Protein AF-0000000080014994 (afdb_homodimer)

pLDDT: mean 96.42, std 4.05, range [77.62, 98.88]

Radius of gyration: 17.42 Å; Cα contacts (8 Å, |Δi|>4): 531; chains: 2; bounding box: 41×46×38 Å

Organism: NCBI:txid2019572

Foldseek 3Di:
DKAKEFEWEDQDPVVVQVVVCVVQVHHFPDDDVQWTWHQHVVVGYIYIYGHDNPDPDTGPAMEIEDADPVVQVVVVVVCVVVVFDKAWDAQDADPRFGKTWIWTADPVGHIYIYMYGD/DKAKEFEWEDQDPVVVQVVVCVVQVHHFPDDDVQWTWHQHVVVGYIYIYGHDNPDPDTGPAMEIEDADPVVQVVVVVVCVVVVFDKAWDAQDADPRFGKTWIWTADPVGHIYIYMYGD

Nearest PDB structures (foldseek):
  5cb9-assembly1_A  TM=9.604E-01  e=4.491E-17  Thermomonospora curvata DSM 43183
  5v0f-assembly1_A  TM=9.665E-01  e=8.962E-17  Thermomonospora curvata DSM 43183
  6xck-assembly3_A  TM=9.616E-01  e=8.000E-14  Thermomonospora curvata DSM 43183
  5c68-assembly1_A  TM=9.566E-01  e=1.596E-13  Thermomonospora curvata DSM 43183
  6xa0-assembly1_B  TM=9.527E-01  e=2.680E-13  Thermomonospora curvata DSM 43183

Sequence (236 aa):
MPRLQLALNVSNIDAAVDFYSKLFGTEPAKRRPGYANFAIAEPPLKLVLFENPSATGKLNHLGIEVESSAQVAQASDRFQQANLTVRSENHTTCCYALQDKIWVTDPDGDEWEVYTVLMPRLQLALNVSNIDAAVDFYSKLFGTEPAKRRPGYANFAIAEPPLKLVLFENPSATGKLNHLGIEVESSAQVAQASDRFQQANLTVRSENHTTCCYALQDKIWVTDPDGDEWEVYTVL

InterPro domains:
  IPR004360 Glyoxalase/fosfomycin resistance/dioxygenase domain [PF00903] (5-114)
  IPR029068 Glyoxalase/Bleomycin resistance protein/Dihydroxybiphenyl dioxygenase [G3DSA:3.10.180.10] (1-118)
  IPR029068 Glyoxalase/Bleomycin resistance protein/Dihydroxybiphenyl dioxygenase [SSF54593] (6-117)
  IPR037523 Vicinal oxygen chelate (VOC), core domain [PS51819] (2-117)
  IPR049789 ArsI/CadI-like [NF041414] (3-118)
  IPR052393 Cadmium-induced response protein [PTHR41294] (1-117)

Structure (mmCIF, N/CA/C/O backbone):
data_AF-0000000080014994-model_v1
#
loop_
_entity.id
_entity.type
_entity.pdbx_description
1 polymer 'Glyoxalase/bleomycin resistance/extradiol dioxygenase family protein'
#
loop_
_atom_site.group_PDB
_atom_site.id
_atom_site.type_symbol
_atom_site.label_atom_id
_atom_site.label_alt_id
_atom_site.label_comp_id
_atom_site.label_asym_id
_atom_site.label_entity_id
_atom_site.label_seq_id
_atom_site.pdbx_PDB_ins_code
_atom_site.Cartn_x
_atom_site.Cartn_y
_atom_site.Cartn_z
_atom_site.occupancy
_atom_site.B_iso_or_equiv
_atom_site.auth_seq_id
_atom_site.auth_comp_id
_atom_site.auth_asym_id
_atom_site.auth_atom_id
_atom_site.pdbx_PDB_model_num
ATOM 1 N N . MET A 1 1 ? 1.667 1.034 17.297 1 90.12 1 MET A N 1
ATOM 2 C CA . MET A 1 1 ? 2.553 0.545 16.25 1 90.12 1 MET A CA 1
ATOM 3 C C . MET A 1 1 ? 2.238 1.221 14.922 1 90.12 1 MET A C 1
ATOM 5 O O . MET A 1 1 ? 1.097 1.613 14.672 1 90.12 1 MET A O 1
ATOM 9 N N . PRO A 1 2 ? 3.221 1.569 14.148 1 96.69 2 PRO A N 1
ATOM 10 C CA . PRO A 1 2 ? 2.957 2.26 12.883 1 96.69 2 PRO A CA 1
ATOM 11 C C . PRO A 1 2 ? 2.059 1.455 11.945 1 96.69 2 PRO A C 1
ATOM 13 O O . PRO A 1 2 ? 2.049 0.223 12 1 96.69 2 PRO A O 1
ATOM 16 N N . ARG A 1 3 ? 1.327 2.188 11.203 1 97.56 3 ARG A N 1
ATOM 17 C CA . ARG A 1 3 ? 0.404 1.588 10.25 1 97.56 3 ARG A CA 1
ATOM 18 C C . ARG A 1 3 ? 0.61 2.166 8.852 1 97.56 3 ARG A C 1
ATOM 20 O O . ARG A 1 3 ? 0.802 3.375 8.695 1 97.56 3 ARG A O 1
ATOM 27 N N . LEU A 1 4 ? 0.492 1.268 7.836 1 98.69 4 LEU A N 1
ATOM 28 C CA . LEU A 1 4 ? 0.584 1.737 6.457 1 98.69 4 LEU A CA 1
ATOM 29 C C . LEU A 1 4 ? -0.706 2.432 6.031 1 98.69 4 LEU A C 1
ATOM 31 O O . LEU A 1 4 ? -1.802 1.967 6.352 1 98.69 4 LEU A O 1
ATOM 35 N N . GLN A 1 5 ? -0.551 3.52 5.348 1 98.62 5 GLN A N 1
ATOM 36 C CA . GLN A 1 5 ? -1.652 4.152 4.629 1 98.62 5 GLN A CA 1
ATOM 37 C C . GLN A 1 5 ? -1.513 3.951 3.123 1 98.62 5 GLN A C 1
ATOM 39 O O . GLN A 1 5 ? -0.431 4.141 2.562 1 98.62 5 GLN A O 1
ATOM 44 N N . LEU A 1 6 ? -2.523 3.48 2.516 1 98.81 6 LEU A N 1
ATOM 45 C CA . LEU A 1 6 ? -2.66 3.363 1.067 1 98.81 6 LEU A CA 1
ATOM 46 C C . LEU A 1 6 ? -3.785 4.258 0.554 1 98.81 6 LEU A C 1
ATOM 48 O O . LEU A 1 6 ? -4.953 4.043 0.884 1 98.81 6 LEU A O 1
ATOM 52 N N . ALA A 1 7 ? -3.402 5.297 -0.183 1 98.56 7 ALA A N 1
ATOM 53 C CA . ALA A 1 7 ? -4.395 6.188 -0.781 1 98.56 7 ALA A CA 1
ATOM 54 C C . ALA A 1 7 ? -4.523 5.938 -2.281 1 98.56 7 ALA A C 1
ATOM 56 O O . ALA A 1 7 ? -3.533 5.984 -3.012 1 98.56 7 ALA A O 1
ATOM 57 N N . LEU A 1 8 ? -5.746 5.684 -2.729 1 98.62 8 LEU A N 1
ATOM 58 C CA . LEU A 1 8 ? -5.996 5.332 -4.125 1 98.62 8 LEU A CA 1
ATOM 59 C C . LEU A 1 8 ? -6.965 6.32 -4.766 1 98.62 8 LEU A C 1
ATOM 61 O O . LEU A 1 8 ? -7.93 6.75 -4.133 1 98.62 8 LEU A O 1
ATOM 65 N N . ASN A 1 9 ? -6.66 6.672 -6.004 1 98.25 9 ASN A N 1
ATOM 66 C CA . ASN A 1 9 ? -7.664 7.281 -6.867 1 98.25 9 ASN A CA 1
ATOM 67 C C . ASN A 1 9 ? -8.617 6.238 -7.445 1 98.25 9 ASN A C 1
ATOM 69 O O . ASN A 1 9 ? -8.172 5.211 -7.965 1 98.25 9 ASN A O 1
ATOM 73 N N . VAL A 1 10 ? -9.875 6.543 -7.367 1 98.56 10 VAL A N 1
ATOM 74 C CA . VAL A 1 10 ? -10.867 5.633 -7.941 1 98.56 10 VAL A CA 1
ATOM 75 C C . VAL A 1 10 ? -11.781 6.398 -8.891 1 98.56 10 VAL A C 1
ATOM 77 O O . VAL A 1 10 ? -11.977 7.609 -8.742 1 98.56 10 VAL A O 1
ATOM 80 N N . SER A 1 11 ? -12.336 5.719 -9.875 1 98.38 11 SER A N 1
ATOM 81 C CA . SER A 1 11 ? -13.195 6.367 -10.859 1 98.38 11 SER A CA 1
ATOM 82 C C . SER A 1 11 ? -14.609 6.551 -10.336 1 98.38 11 SER A C 1
ATOM 84 O O . SER A 1 11 ? -15.297 7.512 -10.688 1 98.38 11 SER A O 1
ATOM 86 N N . ASN A 1 12 ? -15.086 5.625 -9.531 1 98.62 12 ASN A N 1
ATOM 87 C CA . ASN A 1 12 ? -16.422 5.586 -8.938 1 98.62 12 ASN A CA 1
ATOM 88 C C . ASN A 1 12 ? -16.375 5.168 -7.473 1 98.62 12 ASN A C 1
ATOM 90 O O . ASN A 1 12 ? -16.141 3.994 -7.164 1 98.62 12 ASN A O 1
ATOM 94 N N . ILE A 1 13 ? -16.672 6.145 -6.594 1 98.69 13 ILE A N 1
ATOM 95 C CA . ILE A 1 13 ? -16.469 5.953 -5.164 1 98.69 13 ILE A CA 1
ATOM 96 C C . ILE A 1 13 ? -17.406 4.863 -4.648 1 98.69 13 ILE A C 1
ATOM 98 O O . ILE A 1 13 ? -17.016 4.051 -3.807 1 98.69 13 ILE A O 1
ATOM 102 N N . ASP A 1 14 ? -18.625 4.777 -5.156 1 98.81 14 ASP A N 1
ATOM 103 C CA . ASP A 1 14 ? -19.594 3.783 -4.684 1 98.81 14 ASP A CA 1
ATOM 104 C C . ASP A 1 14 ? -19.156 2.371 -5.062 1 98.81 14 ASP A C 1
ATOM 106 O O . ASP A 1 14 ? -19.219 1.451 -4.242 1 98.81 14 ASP A O 1
ATOM 110 N N . ALA A 1 15 ? -18.703 2.18 -6.309 1 98.69 15 ALA A N 1
ATOM 111 C CA . ALA A 1 15 ? -18.203 0.881 -6.754 1 98.69 15 ALA A CA 1
ATOM 112 C C . ALA A 1 15 ? -16.969 0.465 -5.957 1 98.69 15 ALA A C 1
ATOM 114 O O . ALA A 1 15 ? -16.828 -0.703 -5.586 1 98.69 15 ALA A O 1
ATOM 115 N N . ALA A 1 16 ? -16.109 1.415 -5.699 1 98.75 16 ALA A N 1
ATOM 116 C CA . ALA A 1 16 ? -14.898 1.137 -4.945 1 98.75 16 ALA A CA 1
ATOM 117 C C . ALA A 1 16 ? -15.219 0.735 -3.51 1 98.75 16 ALA A C 1
ATOM 119 O O . ALA A 1 16 ? -14.688 -0.251 -2.998 1 98.75 16 ALA A O 1
ATOM 120 N N . VAL A 1 17 ? -16.078 1.471 -2.891 1 98.81 17 VAL A N 1
ATOM 121 C CA . VAL A 1 17 ? -16.453 1.18 -1.511 1 98.81 17 VAL A CA 1
ATOM 122 C C . VAL A 1 17 ? -17.094 -0.208 -1.43 1 98.81 17 VAL A C 1
ATOM 124 O O . VAL A 1 17 ? -16.781 -0.982 -0.518 1 98.81 17 VAL A O 1
ATOM 127 N N . ASP A 1 18 ? -17.969 -0.519 -2.338 1 98.75 18 ASP A N 1
ATOM 128 C CA . ASP A 1 18 ? -18.594 -1.843 -2.369 1 98.75 18 ASP A CA 1
ATOM 129 C C . ASP A 1 18 ? -17.531 -2.938 -2.469 1 98.75 18 ASP A C 1
ATOM 131 O O . ASP A 1 18 ? -17.547 -3.896 -1.695 1 98.75 18 ASP A O 1
ATOM 135 N N . PHE A 1 19 ? -16.578 -2.791 -3.332 1 98.88 19 PHE A N 1
ATOM 136 C CA . PHE A 1 19 ? -15.531 -3.775 -3.547 1 98.88 19 PHE A CA 1
ATOM 137 C C . PHE A 1 19 ? -14.664 -3.924 -2.301 1 98.88 19 PHE A C 1
ATOM 139 O O . PHE A 1 19 ? -14.461 -5.035 -1.811 1 98.88 19 PHE A O 1
ATOM 146 N N . TYR A 1 20 ? -14.117 -2.846 -1.796 1 98.88 20 TYR A N 1
ATOM 147 C CA . TYR A 1 20 ? -13.133 -2.908 -0.719 1 98.88 20 TYR A CA 1
ATOM 148 C C . TYR A 1 20 ? -13.781 -3.342 0.589 1 98.88 20 TYR A C 1
ATOM 150 O O . TYR A 1 20 ? -13.133 -3.957 1.438 1 98.88 20 TYR A O 1
ATOM 158 N N . SER A 1 21 ? -15.109 -3.018 0.771 1 98.75 21 SER A N 1
ATOM 159 C CA . SER A 1 21 ? -15.836 -3.566 1.912 1 98.75 21 SER A CA 1
ATOM 160 C C . SER A 1 21 ? -15.875 -5.09 1.864 1 98.75 21 SER A C 1
ATOM 162 O O . SER A 1 21 ? -15.711 -5.754 2.891 1 98.75 21 SER A O 1
ATOM 164 N N . LYS A 1 22 ? -16.109 -5.605 0.678 1 98.38 22 LYS A N 1
ATOM 165 C CA . LYS A 1 22 ? -16.141 -7.051 0.492 1 98.38 22 LYS A CA 1
ATOM 166 C C . LYS A 1 22 ? -14.75 -7.656 0.636 1 98.38 22 LYS A C 1
ATOM 168 O O . LYS A 1 22 ? -14.578 -8.695 1.271 1 98.38 22 LYS A O 1
ATOM 173 N N . LEU A 1 23 ? -13.766 -7.02 0.071 1 98.5 23 LEU A N 1
ATOM 174 C CA . LEU A 1 23 ? -12.391 -7.516 0.115 1 98.5 23 LEU A CA 1
ATOM 175 C C . LEU A 1 23 ? -11.914 -7.668 1.555 1 98.5 23 LEU A C 1
ATOM 177 O O . LEU A 1 23 ? -11.359 -8.703 1.925 1 98.5 23 LEU A O 1
ATOM 181 N N . PHE A 1 24 ? -12.141 -6.652 2.371 1 98.38 24 PHE A N 1
ATOM 182 C CA . PHE A 1 24 ? -11.562 -6.629 3.707 1 98.38 24 PHE A CA 1
ATOM 183 C C . PHE A 1 24 ? -12.586 -7.051 4.754 1 98.38 24 PHE A C 1
ATOM 185 O O . PHE A 1 24 ? -12.25 -7.211 5.93 1 98.38 24 PHE A O 1
ATOM 192 N N . GLY A 1 25 ? -13.82 -7.27 4.34 1 97.12 25 GLY A N 1
ATOM 193 C CA . GLY A 1 25 ? -14.867 -7.707 5.25 1 97.12 25 GLY A CA 1
ATOM 194 C C . GLY A 1 25 ? -15.203 -6.676 6.312 1 97.12 25 GLY A C 1
ATOM 195 O O . GLY A 1 25 ? -15.43 -7.023 7.473 1 97.12 25 GLY A O 1
ATOM 196 N N . THR A 1 26 ? -15.133 -5.398 5.98 1 97.81 26 THR A N 1
ATOM 197 C CA . THR A 1 26 ? -15.438 -4.312 6.906 1 97.81 26 THR A CA 1
ATOM 198 C C . THR A 1 26 ? -16.016 -3.115 6.164 1 97.81 26 THR A C 1
ATOM 200 O O . THR A 1 26 ? -15.758 -2.926 4.977 1 97.81 26 THR A O 1
ATOM 203 N N . GLU A 1 27 ? -16.797 -2.33 6.848 1 98.12 27 GLU A N 1
ATOM 204 C CA . GLU A 1 27 ? -17.344 -1.102 6.281 1 98.12 27 GLU A CA 1
ATOM 205 C C . GLU A 1 27 ? -16.375 0.067 6.449 1 98.12 27 GLU A C 1
ATOM 207 O O . GLU A 1 27 ? -15.484 0.021 7.297 1 98.12 27 GLU A O 1
ATOM 212 N N . PRO A 1 28 ? -16.516 1.132 5.586 1 98.5 28 PRO A N 1
ATOM 213 C CA . PRO A 1 28 ? -15.648 2.303 5.766 1 98.5 28 PRO A CA 1
ATOM 214 C C . PRO A 1 28 ? -15.789 2.928 7.152 1 98.5 28 PRO A C 1
ATOM 216 O O . PRO A 1 28 ? -16.875 2.92 7.73 1 98.5 28 PRO A O 1
ATOM 219 N N . ALA A 1 29 ? -14.688 3.416 7.66 1 97.81 29 ALA A N 1
ATOM 220 C CA . ALA A 1 29 ? -14.68 4.168 8.914 1 97.81 29 ALA A CA 1
ATOM 221 C C . ALA A 1 29 ? -15.266 5.562 8.719 1 97.81 29 ALA A C 1
ATOM 223 O O . ALA A 1 29 ? -15.867 6.129 9.633 1 97.81 29 ALA A O 1
ATOM 224 N N . LYS A 1 30 ? -15.094 6.18 7.508 1 97.56 30 LYS A N 1
ATOM 225 C CA . LYS A 1 30 ? -15.609 7.492 7.125 1 97.56 30 LYS A CA 1
ATOM 226 C C . LYS A 1 30 ? -16.047 7.508 5.664 1 97.56 30 LYS A C 1
ATOM 228 O O . LYS A 1 30 ? -15.375 6.934 4.805 1 97.56 30 LYS A O 1
ATOM 233 N N . ARG A 1 31 ? -17.141 8.141 5.352 1 97.38 31 ARG A N 1
ATOM 234 C CA . ARG A 1 31 ? -17.641 8.328 3.998 1 97.38 31 ARG A CA 1
ATOM 235 C C . ARG A 1 31 ? -18.125 9.758 3.785 1 97.38 31 ARG A C 1
ATOM 237 O O . ARG A 1 31 ? -18.859 10.297 4.613 1 97.38 31 ARG A O 1
ATOM 244 N N . ARG A 1 32 ? -17.641 10.328 2.816 1 96.88 32 ARG A N 1
ATOM 245 C CA . ARG A 1 32 ? -18.031 11.641 2.328 1 96.88 32 ARG A CA 1
ATOM 246 C C . ARG A 1 32 ? -18.219 11.633 0.813 1 96.88 32 ARG A C 1
ATOM 248 O O . ARG A 1 32 ? -17.812 10.68 0.142 1 96.88 32 ARG A O 1
ATOM 255 N N . PRO A 1 33 ? -18.953 12.68 0.312 1 97.12 33 PRO A N 1
ATOM 256 C CA . PRO A 1 33 ? -19.016 12.719 -1.15 1 97.12 33 PRO A CA 1
ATOM 257 C C . PRO A 1 33 ? -17.641 12.609 -1.804 1 97.12 33 PRO A C 1
ATOM 259 O O . PRO A 1 33 ? -16.766 13.445 -1.56 1 97.12 33 PRO A O 1
ATOM 262 N N . GLY A 1 34 ? -17.438 11.586 -2.592 1 97.56 34 GLY A N 1
ATOM 263 C CA . GLY A 1 34 ? -16.219 11.398 -3.348 1 97.56 34 GLY A CA 1
ATOM 264 C C . GLY A 1 34 ? -15.055 10.922 -2.492 1 97.56 34 GLY A C 1
ATOM 265 O O . GLY A 1 34 ? -13.898 10.969 -2.922 1 97.56 34 GLY A O 1
ATOM 266 N N . TYR A 1 35 ? -15.359 10.516 -1.347 1 97.94 35 TYR A N 1
ATOM 267 C CA . TYR A 1 35 ? -14.297 10.172 -0.407 1 97.94 35 TYR A CA 1
ATOM 268 C C . TYR A 1 35 ? -14.75 9.055 0.537 1 97.94 35 TYR A C 1
ATOM 270 O O . TYR A 1 35 ? -15.891 9.047 0.993 1 97.94 35 TYR A O 1
ATOM 278 N N . ALA A 1 36 ? -13.836 8.117 0.901 1 98.62 36 ALA A N 1
ATOM 279 C CA . ALA A 1 36 ? -14.031 7.129 1.955 1 98.62 36 ALA A CA 1
ATOM 280 C C . ALA A 1 36 ? -12.695 6.652 2.52 1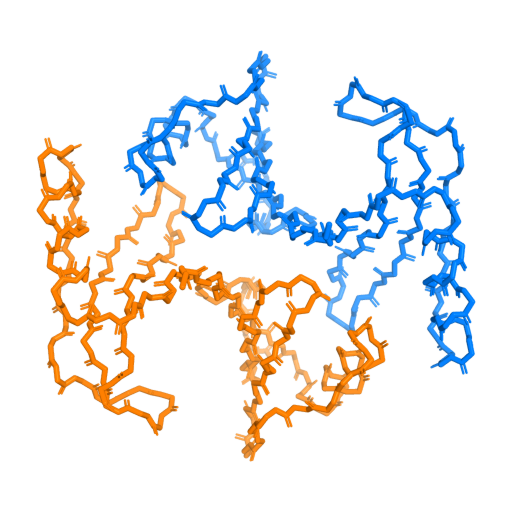 98.62 36 ALA A C 1
ATOM 282 O O . ALA A 1 36 ? -11.672 6.703 1.835 1 98.62 36 ALA A O 1
ATOM 283 N N . ASN A 1 37 ? -12.734 6.25 3.768 1 98.44 37 ASN A N 1
ATOM 284 C CA . ASN A 1 37 ? -11.539 5.578 4.285 1 98.44 37 ASN A CA 1
ATOM 285 C C . ASN A 1 37 ? -11.906 4.363 5.133 1 98.44 37 ASN A C 1
ATOM 287 O O . ASN A 1 37 ? -13.062 4.219 5.547 1 98.44 37 ASN A O 1
ATOM 291 N N . PHE A 1 38 ? -11.055 3.424 5.16 1 98.62 38 PHE A N 1
ATOM 292 C CA . PHE A 1 38 ? -11.172 2.186 5.922 1 98.62 38 PHE A CA 1
ATOM 293 C C . PHE A 1 38 ? -10.062 2.082 6.965 1 98.62 38 PHE A C 1
ATOM 295 O O . PHE A 1 38 ? -8.906 2.408 6.684 1 98.62 38 PHE A O 1
ATOM 302 N N . ALA A 1 39 ? -10.445 1.743 8.164 1 97.81 39 ALA A N 1
ATOM 303 C CA . ALA A 1 39 ? -9.492 1.314 9.188 1 97.81 39 ALA A CA 1
ATOM 304 C C . ALA A 1 39 ? -9.469 -0.206 9.312 1 97.81 39 ALA A C 1
ATOM 306 O O . ALA A 1 39 ? -10.297 -0.788 10.023 1 97.81 39 ALA A O 1
ATOM 307 N N . ILE A 1 40 ? -8.5 -0.815 8.648 1 98.12 40 ILE A N 1
ATOM 308 C CA . ILE A 1 40 ? -8.414 -2.271 8.586 1 98.12 40 ILE A CA 1
ATOM 309 C C . ILE A 1 40 ? -7.484 -2.783 9.68 1 98.12 40 ILE A C 1
ATOM 311 O O . ILE A 1 40 ? -6.348 -2.318 9.805 1 98.12 40 ILE A O 1
ATOM 315 N N . ALA A 1 41 ? -7.914 -3.752 10.445 1 96.69 41 ALA A N 1
ATOM 316 C CA . ALA A 1 41 ? -7.145 -4.266 11.578 1 96.69 41 ALA A CA 1
ATOM 317 C C . ALA A 1 41 ? -6.18 -5.363 11.125 1 96.69 41 ALA A C 1
ATOM 319 O O . ALA A 1 41 ? -5.047 -5.438 11.602 1 96.69 41 ALA A O 1
ATOM 320 N N . GLU A 1 42 ? -6.719 -6.211 10.172 1 95.06 42 GLU A N 1
ATOM 321 C CA . GLU A 1 42 ? -5.918 -7.34 9.711 1 95.06 42 GLU A CA 1
ATOM 322 C C . GLU A 1 42 ? -6.004 -7.496 8.195 1 95.06 42 GLU A C 1
ATOM 324 O O . GLU A 1 42 ? -7.023 -7.953 7.672 1 95.06 42 GLU A O 1
ATOM 329 N N . PRO A 1 43 ? -4.883 -7.215 7.523 1 97.12 43 PRO A N 1
ATOM 330 C CA . PRO A 1 43 ? -3.646 -6.574 7.969 1 97.12 43 PRO A CA 1
ATOM 331 C C . PRO A 1 43 ? -3.846 -5.113 8.359 1 97.12 43 PRO A C 1
ATOM 333 O O . PRO A 1 43 ? -4.758 -4.453 7.859 1 97.12 43 PRO A O 1
ATOM 336 N N . PRO A 1 44 ? -3.01 -4.625 9.297 1 97.56 44 PRO A N 1
ATOM 337 C CA . PRO A 1 44 ? -3.166 -3.207 9.641 1 97.56 44 PRO A CA 1
ATOM 338 C C . PRO A 1 44 ? -2.975 -2.283 8.445 1 97.56 44 PRO A C 1
ATOM 340 O O . PRO A 1 44 ? -1.94 -2.344 7.773 1 97.56 44 PRO A O 1
ATOM 343 N N . LEU A 1 45 ? -3.988 -1.496 8.102 1 98.62 45 LEU A N 1
ATOM 344 C CA . LEU A 1 45 ? -3.982 -0.65 6.914 1 98.62 45 LEU A CA 1
ATOM 345 C C . LEU A 1 45 ? -5.016 0.465 7.035 1 98.62 45 LEU A C 1
ATOM 347 O O . LEU A 1 45 ? -6.16 0.217 7.418 1 98.62 45 LEU A O 1
ATOM 351 N N . LYS A 1 46 ? -4.527 1.665 6.867 1 98.44 46 LYS A N 1
ATOM 352 C CA . LYS A 1 46 ? -5.441 2.76 6.555 1 98.44 46 LYS A CA 1
ATOM 353 C C . LYS A 1 46 ? -5.617 2.912 5.047 1 98.44 46 LYS A C 1
ATOM 355 O O . LYS A 1 46 ? -4.715 3.387 4.355 1 98.44 46 LYS A O 1
ATOM 360 N N . LEU A 1 47 ? -6.734 2.471 4.535 1 98.81 47 LEU A N 1
ATOM 361 C CA . LEU A 1 47 ? -7.059 2.609 3.117 1 98.81 47 LEU A CA 1
ATOM 362 C C . LEU A 1 47 ? -7.895 3.861 2.871 1 98.81 47 LEU A C 1
ATOM 364 O O . LEU A 1 47 ? -8.938 4.047 3.496 1 98.81 47 LEU A O 1
ATOM 368 N N . VAL A 1 48 ? -7.402 4.746 2.055 1 98.69 48 VAL A N 1
ATOM 369 C CA . VAL A 1 48 ? -8.102 5.984 1.737 1 98.69 48 VAL A CA 1
ATOM 370 C C . VAL A 1 48 ? -8.445 6.02 0.25 1 98.69 48 VAL A C 1
ATOM 372 O O . VAL A 1 48 ? -7.594 5.742 -0.597 1 98.69 48 VAL A O 1
ATOM 375 N N . LEU A 1 49 ? -9.68 6.266 -0.066 1 98.69 49 LEU A N 1
ATOM 376 C CA . LEU A 1 49 ? -10.18 6.301 -1.438 1 98.69 49 LEU A CA 1
ATOM 377 C C . LEU A 1 49 ? -10.609 7.715 -1.823 1 98.69 49 LEU A C 1
ATOM 379 O O . LEU A 1 49 ? -11.398 8.344 -1.112 1 98.69 49 LEU A O 1
ATOM 383 N N . PHE A 1 50 ? -10.094 8.211 -2.939 1 98.31 50 PHE A N 1
ATOM 384 C CA . PHE A 1 50 ? -10.477 9.5 -3.516 1 98.31 50 PHE A CA 1
ATOM 385 C C . PHE A 1 50 ? -11.141 9.305 -4.875 1 98.31 50 PHE A C 1
ATOM 387 O O . PHE A 1 50 ? -10.523 8.766 -5.797 1 98.31 50 PHE A O 1
ATOM 394 N N . GLU A 1 51 ? -12.336 9.781 -5.012 1 98.62 51 GLU A N 1
ATOM 395 C CA . GLU A 1 51 ? -12.953 9.75 -6.332 1 98.62 51 GLU A CA 1
ATOM 396 C C . GLU A 1 51 ? -12.32 10.781 -7.266 1 98.62 51 GLU A C 1
ATOM 398 O O . GLU A 1 51 ? -12.43 11.984 -7.031 1 98.62 51 GLU A O 1
ATOM 403 N N . ASN A 1 52 ? -11.688 10.258 -8.219 1 98.06 52 ASN A N 1
ATOM 404 C CA . ASN A 1 52 ? -11.016 11.086 -9.219 1 98.06 52 ASN A CA 1
ATOM 405 C C . ASN A 1 52 ? -10.977 10.391 -10.578 1 98.06 52 ASN A C 1
ATOM 407 O O . ASN A 1 52 ? -9.938 9.867 -10.984 1 98.06 52 ASN A O 1
ATOM 411 N N . PRO A 1 53 ? -12.062 10.484 -11.32 1 95 53 PRO A N 1
ATOM 412 C CA . PRO A 1 53 ? -12.156 9.758 -12.586 1 95 53 PRO A CA 1
ATOM 413 C C . PRO A 1 53 ? -11.133 10.242 -13.617 1 95 53 PRO A C 1
ATOM 415 O O . PRO A 1 53 ? -10.836 9.523 -14.578 1 95 53 PRO A O 1
ATOM 418 N N . SER A 1 54 ? -10.57 11.398 -13.445 1 94.75 54 SER A N 1
ATOM 419 C CA . SER A 1 54 ? -9.641 11.969 -14.422 1 94.75 54 SER A CA 1
ATOM 420 C C . SER A 1 54 ? -8.195 11.719 -14.023 1 94.75 54 SER A C 1
ATOM 422 O O . SER A 1 54 ? -7.27 12.133 -14.727 1 94.75 54 SER A O 1
ATOM 424 N N . ALA A 1 55 ? -7.977 10.984 -12.992 1 92.94 55 ALA A N 1
ATOM 425 C CA . ALA A 1 55 ? -6.617 10.734 -12.516 1 92.94 55 ALA A CA 1
ATOM 426 C C . ALA A 1 55 ? -5.832 9.891 -13.516 1 92.94 55 ALA A C 1
ATOM 428 O O . ALA A 1 55 ? -6.375 8.953 -14.102 1 92.94 55 ALA A O 1
ATOM 429 N N . THR A 1 56 ? -4.609 10.195 -13.648 1 86 56 THR A N 1
ATOM 430 C CA . THR A 1 56 ? -3.758 9.445 -14.562 1 86 56 THR A CA 1
ATOM 431 C C . THR A 1 56 ? -3.148 8.227 -13.867 1 86 56 THR A C 1
ATOM 433 O O . THR A 1 56 ? -2.746 7.266 -14.523 1 86 56 THR A O 1
ATOM 436 N N . GLY A 1 57 ? -3.084 8.234 -12.594 1 89.62 57 GLY A N 1
ATOM 437 C CA . GLY A 1 57 ? -2.537 7.129 -11.828 1 89.62 57 GLY A CA 1
ATOM 438 C C . GLY A 1 57 ? -3.461 6.664 -10.719 1 89.62 57 GLY A C 1
ATOM 439 O O . GLY A 1 57 ? -4.227 7.457 -10.164 1 89.62 57 GLY A O 1
ATOM 440 N N . LYS A 1 58 ? -3.295 5.406 -10.406 1 93.94 58 LYS A N 1
ATOM 441 C CA . LYS A 1 58 ? -4.141 4.797 -9.383 1 93.94 58 LYS A CA 1
ATOM 442 C C . LYS A 1 58 ? -3.646 5.145 -7.984 1 93.94 58 LYS A C 1
ATOM 444 O O . LYS A 1 58 ? -4.445 5.289 -7.059 1 93.94 58 LYS A O 1
ATOM 449 N N . LEU A 1 59 ? -2.344 5.203 -7.855 1 97.06 59 LEU A N 1
ATOM 450 C CA . LEU A 1 59 ? -1.733 5.508 -6.566 1 97.06 59 LEU A CA 1
ATOM 451 C C . LEU A 1 59 ? -1.747 7.012 -6.301 1 97.06 59 LEU A C 1
ATOM 453 O O . LEU A 1 59 ? -1.114 7.781 -7.031 1 97.06 59 LEU A O 1
ATOM 457 N N . ASN A 1 60 ? -2.582 7.438 -5.344 1 97.19 60 ASN A N 1
ATOM 458 C CA . ASN A 1 60 ? -2.598 8.844 -4.953 1 97.19 60 ASN A CA 1
ATOM 459 C C . ASN A 1 60 ? -1.385 9.203 -4.102 1 97.19 60 ASN A C 1
ATOM 461 O O . ASN A 1 60 ? -0.633 10.117 -4.438 1 97.19 60 ASN A O 1
ATOM 465 N N . HIS A 1 61 ? -1.209 8.578 -3.002 1 97.88 61 HIS A N 1
ATOM 466 C CA . HIS A 1 61 ? -0.012 8.672 -2.174 1 97.88 61 HIS A CA 1
ATOM 467 C C . HIS A 1 61 ? 0.053 7.531 -1.166 1 97.88 61 HIS A C 1
ATOM 469 O O . HIS A 1 61 ? -0.881 6.734 -1.064 1 97.88 61 HIS A O 1
ATOM 475 N N . LEU A 1 62 ? 1.221 7.395 -0.568 1 98.62 62 LEU A N 1
ATOM 476 C CA . LEU A 1 62 ? 1.467 6.395 0.465 1 98.62 62 LEU A CA 1
ATOM 477 C C . LEU A 1 62 ? 1.815 7.062 1.793 1 98.62 62 LEU A C 1
ATOM 479 O O . LEU A 1 62 ? 2.215 8.227 1.821 1 98.62 62 LEU A O 1
ATOM 483 N N . GLY A 1 63 ? 1.586 6.289 2.883 1 98.5 63 GLY A N 1
ATOM 484 C CA . GLY A 1 63 ? 1.921 6.902 4.156 1 98.5 63 GLY A CA 1
ATOM 485 C C . GLY A 1 63 ? 2.248 5.891 5.238 1 98.5 63 GLY A C 1
ATOM 486 O O . GLY A 1 63 ? 1.969 4.699 5.086 1 98.5 63 GLY A O 1
ATOM 487 N N . ILE A 1 64 ? 2.908 6.367 6.211 1 98.75 64 ILE A N 1
ATOM 488 C CA . ILE A 1 64 ? 3.156 5.668 7.469 1 98.75 64 ILE A CA 1
ATOM 489 C C . ILE A 1 64 ? 2.568 6.469 8.625 1 98.75 64 ILE A C 1
ATOM 491 O O . ILE A 1 64 ? 3.045 7.562 8.938 1 98.75 64 ILE A O 1
ATOM 495 N N . GLU A 1 65 ? 1.503 5.926 9.18 1 98.38 65 GLU A N 1
ATOM 496 C CA . GLU A 1 65 ? 0.897 6.551 10.352 1 98.38 65 GLU A CA 1
ATOM 497 C C . GLU A 1 65 ? 1.603 6.121 11.633 1 98.38 65 GLU A C 1
ATOM 499 O O . GLU A 1 65 ? 1.688 4.926 11.93 1 98.38 65 GLU A O 1
ATOM 504 N N . VAL A 1 66 ? 2.125 7.109 12.344 1 98.25 66 VAL A N 1
ATOM 505 C CA . VAL A 1 66 ? 2.816 6.82 13.594 1 98.25 66 VAL A CA 1
ATOM 506 C C . VAL A 1 66 ? 1.995 7.344 14.766 1 98.25 66 VAL A C 1
ATOM 508 O O . VAL A 1 66 ? 0.901 7.883 14.578 1 98.25 66 VAL A O 1
ATOM 511 N N . GLU A 1 67 ? 2.465 7.184 15.992 1 97.5 67 GLU A N 1
ATOM 512 C CA . GLU A 1 67 ? 1.606 7.324 17.156 1 97.5 67 GLU A CA 1
ATOM 513 C C . GLU A 1 67 ? 1.717 8.719 17.766 1 97.5 67 GLU A C 1
ATOM 515 O O . GLU A 1 67 ? 0.887 9.117 18.578 1 97.5 67 GLU A O 1
ATOM 520 N N . SER A 1 68 ? 2.805 9.469 17.344 1 97.38 68 SER A N 1
ATOM 521 C CA . SER A 1 68 ? 3.008 10.758 17.984 1 97.38 68 SER A CA 1
ATOM 522 C C . SER A 1 68 ? 3.795 11.711 17.094 1 97.38 68 SER A C 1
ATOM 524 O O . SER A 1 68 ? 4.492 11.273 16.172 1 97.38 68 SER A O 1
ATOM 526 N N . SER A 1 69 ? 3.682 13.008 17.453 1 97.12 69 SER A N 1
ATOM 527 C CA . SER A 1 69 ? 4.473 14.023 16.766 1 97.12 69 SER A CA 1
ATOM 528 C C . SER A 1 69 ? 5.965 13.789 16.969 1 97.12 69 SER A C 1
ATOM 530 O O . SER A 1 69 ? 6.773 14.086 16.078 1 97.12 69 SER A O 1
ATOM 532 N N . ALA A 1 70 ? 6.316 13.273 18.125 1 98 70 ALA A N 1
ATOM 533 C CA . ALA A 1 70 ? 7.719 12.953 18.391 1 98 70 ALA A CA 1
ATOM 534 C C . ALA A 1 70 ? 8.242 11.922 17.391 1 98 70 ALA A C 1
ATOM 536 O O . ALA A 1 70 ? 9.375 12.031 16.922 1 98 70 ALA A O 1
ATOM 537 N N . GLN A 1 71 ? 7.461 10.977 17.016 1 98.06 71 GLN A N 1
ATOM 538 C CA . GLN A 1 71 ? 7.859 9.945 16.062 1 98.06 71 GLN A CA 1
ATOM 539 C C . GLN A 1 71 ? 7.949 10.516 14.656 1 98.06 71 GLN A C 1
ATOM 541 O O . GLN A 1 71 ? 8.789 10.086 13.859 1 98.06 71 GLN A O 1
ATOM 546 N N . VAL A 1 72 ? 7.074 11.469 14.344 1 98.19 72 VAL A N 1
ATOM 547 C CA . VAL A 1 72 ? 7.184 12.172 13.07 1 98.19 72 VAL A CA 1
ATOM 548 C C . VAL A 1 72 ? 8.523 12.898 13 1 98.19 72 VAL A C 1
ATOM 550 O O . VAL A 1 72 ? 9.234 12.805 11.992 1 98.19 72 VAL A O 1
ATOM 553 N N . ALA A 1 73 ? 8.859 13.586 14.109 1 97.88 73 ALA A N 1
ATOM 554 C CA . ALA A 1 73 ? 10.117 14.32 14.18 1 97.88 73 ALA A CA 1
ATOM 555 C C . ALA A 1 73 ? 11.312 13.383 14.062 1 97.88 73 ALA A C 1
ATOM 557 O O . ALA A 1 73 ? 12.305 13.711 13.398 1 97.88 73 ALA A O 1
ATOM 558 N N . GLN A 1 74 ? 11.227 12.273 14.672 1 97.94 74 GLN A N 1
ATOM 559 C CA . GLN A 1 74 ? 12.289 11.281 14.594 1 97.94 74 GLN A CA 1
ATOM 560 C C . GLN A 1 74 ? 12.492 10.797 13.156 1 97.94 74 GLN A C 1
ATOM 562 O O . GLN A 1 74 ? 13.633 10.633 12.711 1 97.94 74 GLN A O 1
ATOM 567 N N . ALA A 1 75 ? 11.422 10.555 12.477 1 98 75 ALA A N 1
ATOM 568 C CA . ALA A 1 75 ? 11.508 10.148 11.078 1 98 75 ALA A CA 1
ATOM 569 C C . ALA A 1 75 ? 12.164 11.242 10.234 1 98 75 ALA A C 1
ATOM 571 O O . ALA A 1 75 ? 13.023 10.953 9.398 1 98 75 ALA A O 1
ATOM 572 N N . SER A 1 76 ? 11.734 12.445 10.5 1 97.88 76 SER A N 1
ATOM 573 C CA . SER A 1 76 ? 12.32 13.578 9.789 1 97.88 76 SER A CA 1
ATOM 574 C C . SER A 1 76 ? 13.828 13.617 9.953 1 97.88 76 SER A C 1
ATOM 576 O O . SER A 1 76 ? 14.562 13.766 8.977 1 97.88 76 SER A O 1
ATOM 578 N N . ASP A 1 77 ? 14.273 13.5 11.172 1 98.12 77 ASP A N 1
ATOM 579 C CA . ASP A 1 77 ? 15.703 13.523 11.469 1 98.12 77 ASP A CA 1
ATOM 580 C C . ASP A 1 77 ? 16.438 12.398 10.742 1 98.12 77 ASP A C 1
ATOM 582 O O . ASP A 1 77 ? 17.484 12.617 10.148 1 98.12 77 ASP A O 1
ATOM 586 N N . ARG A 1 78 ? 15.867 11.219 10.789 1 98 78 ARG A N 1
ATOM 587 C CA . ARG A 1 78 ? 16.484 10.062 10.133 1 98 78 ARG A CA 1
ATOM 588 C C . ARG A 1 78 ? 16.578 10.281 8.633 1 98 78 ARG A C 1
ATOM 590 O O . ARG A 1 78 ? 17.609 9.969 8.023 1 98 78 ARG A O 1
ATOM 597 N N . PHE A 1 79 ? 15.484 10.82 8.023 1 98.25 79 PHE A N 1
ATOM 598 C CA . PHE A 1 79 ? 15.453 11.047 6.582 1 98.25 79 PHE A CA 1
ATOM 599 C C . PHE A 1 79 ? 16.5 12.078 6.172 1 98.25 79 PHE A C 1
ATOM 601 O O . PHE A 1 79 ? 17.203 11.891 5.184 1 98.25 79 PHE A O 1
ATOM 608 N N . GLN A 1 80 ? 16.625 13.125 6.922 1 97.44 80 GLN A N 1
ATOM 609 C CA . GLN A 1 80 ? 17.609 14.164 6.625 1 97.44 80 GLN A CA 1
ATOM 610 C C . GLN A 1 80 ? 19.031 13.625 6.742 1 97.44 80 GLN A C 1
ATOM 612 O O . GLN A 1 80 ? 19.891 13.922 5.898 1 97.44 80 GLN A O 1
ATOM 617 N N . GLN A 1 81 ? 19.25 12.867 7.738 1 97.81 81 GLN A N 1
ATOM 618 C CA . GLN A 1 81 ? 20.562 12.266 7.93 1 97.81 81 GLN A CA 1
ATOM 619 C C . GLN A 1 81 ? 20.906 11.328 6.773 1 97.81 81 GLN A C 1
ATOM 621 O O . GLN A 1 81 ? 22.078 11.172 6.434 1 97.81 81 GLN A O 1
ATOM 626 N N . ALA A 1 82 ? 19.891 10.766 6.25 1 97.38 82 ALA A N 1
ATOM 627 C CA . ALA A 1 82 ? 20.078 9.859 5.121 1 97.38 82 ALA A CA 1
ATOM 628 C C . ALA A 1 82 ? 20.078 10.625 3.799 1 97.38 82 ALA A C 1
ATOM 630 O O . ALA A 1 82 ? 20.016 10.023 2.725 1 97.38 82 ALA A O 1
ATOM 631 N N . ASN A 1 83 ? 19.953 11.969 3.859 1 96.75 83 ASN A N 1
ATOM 632 C CA . ASN A 1 83 ? 20.047 12.875 2.721 1 96.75 83 ASN A CA 1
ATOM 633 C C . ASN A 1 83 ? 18.797 12.789 1.841 1 96.75 83 ASN A C 1
ATOM 635 O O . ASN A 1 83 ? 18.891 12.891 0.617 1 96.75 83 ASN A O 1
ATOM 639 N N . LEU A 1 84 ? 17.719 12.422 2.393 1 97.5 84 LEU A N 1
ATOM 640 C CA . LEU A 1 84 ? 16.422 12.586 1.728 1 97.5 84 LEU A CA 1
ATOM 641 C C . LEU A 1 84 ? 15.891 13.992 1.923 1 97.5 84 LEU A C 1
ATOM 643 O O . LEU A 1 84 ? 16.016 14.57 3.006 1 97.5 84 LEU A O 1
ATOM 647 N N . THR A 1 85 ? 15.328 14.523 0.878 1 97 85 THR A N 1
ATOM 648 C CA . THR A 1 85 ? 14.664 15.82 0.994 1 97 85 THR A CA 1
ATOM 649 C C . THR A 1 85 ? 13.32 15.68 1.697 1 97 85 THR A C 1
ATOM 651 O O . THR A 1 85 ? 12.445 14.938 1.238 1 97 85 THR A O 1
ATOM 654 N N . VAL A 1 86 ? 13.156 16.406 2.785 1 98.06 86 VAL A N 1
ATOM 655 C CA . VAL A 1 86 ? 11.961 16.297 3.619 1 98.06 86 VAL A CA 1
ATOM 656 C C . VAL A 1 86 ? 11.172 17.609 3.559 1 98.06 86 VAL A C 1
ATOM 658 O O . VAL A 1 86 ? 11.742 18.688 3.684 1 98.06 86 VAL A O 1
ATOM 661 N N . ARG A 1 87 ? 9.859 17.484 3.303 1 97.56 87 ARG A N 1
ATOM 662 C CA . ARG A 1 87 ? 8.922 18.594 3.43 1 97.56 87 ARG A CA 1
ATOM 663 C C . ARG A 1 87 ? 8.023 18.422 4.652 1 97.56 87 ARG A C 1
ATOM 665 O O . ARG A 1 87 ? 7.391 17.375 4.82 1 97.56 87 ARG A O 1
ATOM 672 N N . SER A 1 88 ? 7.973 19.453 5.477 1 95.31 88 SER A N 1
ATOM 673 C CA . SER A 1 88 ? 7.227 19.344 6.727 1 95.31 88 SER A CA 1
ATOM 674 C C . SER A 1 88 ? 5.93 20.141 6.668 1 95.31 88 SER A C 1
ATOM 676 O O . SER A 1 88 ? 5.891 21.234 6.098 1 95.31 88 SER A O 1
ATOM 678 N N . GLU A 1 89 ? 4.934 19.547 7.125 1 91.44 89 GLU A N 1
ATOM 679 C CA . GLU A 1 89 ? 3.652 20.203 7.363 1 91.44 89 GLU A CA 1
ATOM 680 C C . GLU A 1 89 ? 3.172 19.969 8.797 1 91.44 89 GLU A C 1
ATOM 682 O O . GLU A 1 89 ? 2.715 18.875 9.133 1 91.44 89 GLU A O 1
ATOM 687 N N . ASN A 1 90 ? 3.199 21.016 9.57 1 89.12 90 ASN A N 1
ATOM 688 C CA . ASN A 1 90 ? 2.791 20.938 10.969 1 89.12 90 ASN A CA 1
ATOM 689 C C . ASN A 1 90 ? 1.41 21.547 11.188 1 89.12 90 ASN A C 1
ATOM 691 O O . ASN A 1 90 ? 1.078 22.578 10.586 1 89.12 90 ASN A O 1
ATOM 695 N N . HIS A 1 91 ? 0.65 20.953 12.062 1 90.25 91 HIS A N 1
ATOM 696 C CA . HIS A 1 91 ? -0.679 21.422 12.422 1 90.25 91 HIS A CA 1
ATOM 697 C C . HIS A 1 91 ? -1.516 21.734 11.188 1 90.25 91 HIS A C 1
ATOM 699 O O . HIS A 1 91 ? -2.131 22.797 11.094 1 90.25 91 HIS A O 1
ATOM 705 N N . THR A 1 92 ? -1.461 20.734 10.32 1 88.19 92 THR A N 1
ATOM 706 C CA . THR A 1 92 ? -2.234 20.875 9.094 1 88.19 92 THR A CA 1
ATOM 707 C C . THR A 1 92 ? -3.508 20.031 9.156 1 88.19 92 THR A C 1
ATOM 709 O O . THR A 1 92 ? -3.514 18.953 9.75 1 88.19 92 THR A O 1
ATOM 712 N N . THR A 1 93 ? -4.508 20.594 8.617 1 85.25 93 THR A N 1
ATOM 713 C CA . THR A 1 93 ? -5.75 19.844 8.555 1 85.25 93 THR A CA 1
ATOM 714 C C . THR A 1 93 ? -5.871 19.109 7.215 1 85.25 93 THR A C 1
ATOM 716 O O . THR A 1 93 ? -5.773 19.734 6.156 1 85.25 93 THR A O 1
ATOM 719 N N . CYS A 1 94 ? -5.887 17.812 7.215 1 80.44 94 CYS A N 1
ATOM 720 C CA . CYS A 1 94 ? -6.094 16.969 6.047 1 80.44 94 CYS A CA 1
ATOM 721 C C . CYS A 1 94 ? -7.039 15.812 6.371 1 80.44 94 CYS A C 1
ATOM 723 O O . CYS A 1 94 ? -6.961 15.219 7.449 1 80.44 94 CYS A O 1
ATOM 725 N N . CYS A 1 95 ? -7.801 15.484 5.375 1 79.56 95 CYS A N 1
ATOM 726 C CA . CYS A 1 95 ? -8.742 14.367 5.48 1 79.56 95 CYS A CA 1
ATOM 727 C C . CYS A 1 95 ? -9.594 14.492 6.742 1 79.56 95 CYS A C 1
ATOM 729 O O . CYS A 1 95 ? -9.789 13.508 7.457 1 79.56 95 CYS A O 1
ATOM 731 N N . TYR A 1 96 ? -9.742 15.695 7.113 1 77.69 96 TYR A N 1
ATOM 732 C CA . TYR A 1 96 ? -10.68 16.062 8.18 1 77.69 96 TYR A CA 1
ATOM 733 C C . TYR A 1 96 ? -10.062 15.82 9.547 1 77.69 96 TYR A C 1
ATOM 735 O O . TYR A 1 96 ? -10.766 15.516 10.508 1 77.69 96 TYR A O 1
ATOM 743 N N . ALA A 1 97 ? -8.797 15.742 9.742 1 84.19 97 ALA A N 1
ATOM 744 C CA . ALA A 1 97 ? -8.086 15.617 11.008 1 84.19 97 ALA A CA 1
ATOM 745 C C . ALA A 1 97 ? -6.895 16.562 11.07 1 84.19 97 ALA A C 1
ATOM 747 O O . ALA A 1 97 ? -6.238 16.812 10.055 1 84.19 97 ALA A O 1
ATOM 748 N N . LEU A 1 98 ? -6.695 17.094 12.297 1 89.88 98 LEU A N 1
ATOM 749 C CA . LEU A 1 98 ? -5.465 17.844 12.531 1 89.88 98 LEU A CA 1
ATOM 750 C C . LEU A 1 98 ? -4.266 16.906 12.633 1 89.88 98 LEU A C 1
ATOM 752 O O . LEU A 1 98 ? -4.312 15.914 13.344 1 89.88 98 LEU A O 1
ATOM 756 N N . GLN A 1 99 ? -3.211 17.172 11.773 1 93.75 99 GLN A N 1
ATOM 757 C CA . GLN A 1 99 ? -2.107 16.219 11.688 1 93.75 99 GLN A CA 1
ATOM 758 C C . GLN A 1 99 ? -0.761 16.938 11.688 1 93.75 99 GLN A C 1
ATOM 760 O O . GLN A 1 99 ? -0.665 18.094 11.25 1 93.75 99 GLN A O 1
ATOM 765 N N . ASP A 1 100 ? 0.188 16.359 12.297 1 96.25 100 ASP A N 1
ATOM 766 C CA . ASP A 1 100 ? 1.587 16.609 11.969 1 96.25 100 ASP A CA 1
ATOM 767 C C . ASP A 1 100 ? 2.104 15.617 10.938 1 96.25 100 ASP A C 1
ATOM 769 O O . ASP A 1 100 ? 1.873 14.414 11.062 1 96.25 100 ASP A O 1
ATOM 773 N N . LYS A 1 101 ? 2.754 16.109 9.914 1 96.94 101 LYS A N 1
ATOM 774 C CA . LYS A 1 101 ? 3.236 15.156 8.914 1 96.94 101 LYS A CA 1
ATOM 775 C C . LYS A 1 101 ? 4.477 15.688 8.203 1 96.94 101 LYS A C 1
ATOM 777 O O . LYS A 1 101 ? 4.711 16.891 8.172 1 96.94 101 LYS A O 1
ATOM 782 N N . ILE A 1 102 ? 5.25 14.852 7.688 1 98.31 102 ILE A N 1
ATOM 783 C CA . ILE A 1 102 ? 6.34 15.141 6.762 1 98.31 102 ILE A CA 1
ATOM 784 C C . ILE A 1 102 ? 6.164 14.328 5.48 1 98.31 102 ILE A C 1
ATOM 786 O O . ILE A 1 102 ? 5.496 13.289 5.488 1 98.31 102 ILE A O 1
ATOM 790 N N . TRP A 1 103 ? 6.742 14.844 4.402 1 98.44 103 TRP A N 1
ATOM 791 C CA . TRP A 1 103 ? 6.648 14.195 3.094 1 98.44 103 TRP A CA 1
ATOM 792 C C . TRP A 1 103 ? 8.039 13.93 2.52 1 98.44 103 TRP A C 1
ATOM 794 O O . TRP A 1 103 ? 8.938 14.758 2.654 1 98.44 103 TRP A O 1
ATOM 804 N N . VAL A 1 104 ? 8.203 12.844 1.89 1 98.56 104 VAL A N 1
ATOM 805 C CA . VAL A 1 104 ? 9.336 12.547 1.01 1 98.56 104 VAL A CA 1
ATOM 806 C C . VAL A 1 104 ? 8.82 11.992 -0.316 1 98.56 104 VAL A C 1
ATOM 808 O O . VAL A 1 104 ? 7.703 11.477 -0.391 1 98.56 104 VAL A O 1
ATOM 811 N N . THR A 1 105 ? 9.594 12.133 -1.365 1 98.38 105 THR A N 1
ATOM 812 C CA . THR A 1 105 ? 9.242 11.664 -2.699 1 98.38 105 THR A CA 1
ATOM 813 C C . THR A 1 105 ? 10.211 10.578 -3.166 1 98.38 105 THR A C 1
ATOM 815 O O . THR A 1 105 ? 11.43 10.758 -3.092 1 98.38 105 THR A O 1
ATOM 818 N N . ASP A 1 106 ? 9.648 9.461 -3.6 1 98.25 106 ASP A N 1
ATOM 819 C CA . ASP A 1 106 ? 10.531 8.398 -4.066 1 98.25 106 ASP A CA 1
ATOM 820 C C . ASP A 1 106 ? 11.094 8.719 -5.449 1 98.25 106 ASP A C 1
ATOM 822 O O . ASP A 1 106 ? 10.711 9.719 -6.062 1 98.25 106 ASP A O 1
ATOM 826 N N . PRO A 1 107 ? 12.031 8.008 -5.969 1 97.62 107 PRO A N 1
ATOM 827 C CA . PRO A 1 107 ? 12.719 8.344 -7.215 1 97.62 107 PRO A CA 1
ATOM 828 C C . PRO A 1 107 ? 11.773 8.406 -8.414 1 97.62 107 PRO A C 1
ATOM 830 O O . PRO A 1 107 ? 12.102 9.031 -9.43 1 97.62 107 PRO A O 1
ATOM 833 N N . ASP A 1 108 ? 10.602 7.773 -8.367 1 97.06 108 ASP A N 1
ATOM 834 C CA . ASP A 1 108 ? 9.664 7.75 -9.484 1 97.06 108 ASP A CA 1
ATOM 835 C C . ASP A 1 108 ? 8.523 8.734 -9.266 1 97.06 108 ASP A C 1
ATOM 837 O O . ASP A 1 108 ? 7.543 8.742 -10.016 1 97.06 108 ASP A O 1
ATOM 841 N N . GLY A 1 109 ? 8.617 9.453 -8.18 1 96.31 109 GLY A N 1
ATOM 842 C CA . GLY A 1 109 ? 7.695 10.562 -8.016 1 96.31 109 GLY A CA 1
ATOM 843 C C . GLY A 1 109 ? 6.555 10.258 -7.062 1 96.31 109 GLY A C 1
ATOM 844 O O . GLY A 1 109 ? 5.684 11.094 -6.84 1 96.31 109 GLY A O 1
ATOM 845 N N . ASP A 1 110 ? 6.492 9.109 -6.473 1 96.56 110 ASP A N 1
ATOM 846 C CA . ASP A 1 110 ? 5.449 8.805 -5.5 1 96.56 110 ASP A CA 1
ATOM 847 C C . ASP A 1 110 ? 5.703 9.516 -4.172 1 96.56 110 ASP A C 1
ATOM 849 O O . ASP A 1 110 ? 6.844 9.57 -3.705 1 96.56 110 ASP A O 1
ATOM 853 N N . GLU A 1 111 ? 4.617 10.008 -3.619 1 97.62 111 GLU A N 1
ATOM 854 C CA . GLU A 1 111 ? 4.73 10.742 -2.359 1 97.62 111 GLU A CA 1
ATOM 855 C C . GLU A 1 111 ? 4.438 9.836 -1.168 1 97.62 111 GLU A C 1
ATOM 857 O O . GLU A 1 111 ? 3.467 9.07 -1.186 1 97.62 111 GLU A O 1
ATOM 862 N N . TRP A 1 112 ? 5.363 9.891 -0.183 1 98.62 112 TRP A N 1
ATOM 863 C CA . TRP A 1 112 ? 5.211 9.211 1.102 1 98.62 112 TRP A CA 1
ATOM 864 C C . TRP A 1 112 ? 5.055 10.219 2.234 1 98.62 112 TRP A C 1
ATOM 866 O O . TRP A 1 112 ? 5.875 11.125 2.385 1 98.62 112 TRP A O 1
ATOM 876 N N . GLU A 1 113 ? 4.023 10.062 2.971 1 98.62 113 GLU A N 1
ATOM 877 C CA . GLU A 1 113 ? 3.922 10.875 4.184 1 98.62 113 GLU A CA 1
ATOM 878 C C . GLU A 1 113 ? 4.18 10.039 5.43 1 98.62 113 GLU A C 1
ATOM 880 O O . GLU A 1 113 ? 3.811 8.859 5.48 1 98.62 113 GLU A O 1
ATOM 885 N N . VAL A 1 114 ? 4.875 10.523 6.375 1 98.62 114 VAL A N 1
ATOM 886 C CA . VAL A 1 114 ? 4.871 10.062 7.758 1 98.62 114 VAL A CA 1
ATOM 887 C C . VAL A 1 114 ? 4.066 11.031 8.625 1 98.62 114 VAL A C 1
ATOM 889 O O . VAL A 1 114 ? 4.348 12.234 8.648 1 98.62 114 VAL A O 1
ATOM 892 N N . TYR A 1 115 ? 3.02 10.461 9.297 1 98.44 115 TYR A N 1
ATOM 893 C CA . TYR A 1 115 ? 2.117 11.414 9.93 1 98.44 115 TYR A CA 1
ATOM 894 C C . TYR A 1 115 ? 1.519 10.828 11.203 1 98.44 115 TYR A C 1
ATOM 896 O O . TYR A 1 115 ? 1.577 9.617 11.43 1 98.44 115 TYR A O 1
ATOM 904 N N . THR A 1 116 ? 0.988 11.711 12.086 1 98 116 THR A N 1
ATOM 905 C CA . THR A 1 116 ? 0.179 11.359 13.25 1 98 116 THR A CA 1
ATOM 906 C C . THR A 1 116 ? -1.051 12.258 13.336 1 98 116 THR A C 1
ATOM 908 O O . THR A 1 116 ? -1 13.43 12.953 1 98 116 THR A O 1
ATOM 911 N N . VAL A 1 117 ? -2.115 11.656 13.742 1 94.19 117 VAL A N 1
ATOM 912 C CA . VAL A 1 117 ? -3.324 12.43 14 1 94.19 117 VAL A CA 1
ATOM 913 C C . VAL A 1 117 ? -3.266 13.023 15.406 1 94.19 117 VAL A C 1
ATOM 915 O O . VAL A 1 117 ? -2.955 12.32 16.375 1 94.19 117 VAL A O 1
ATOM 918 N N . LEU A 1 118 ? -3.482 14.297 15.477 1 92.19 118 LEU A N 1
ATOM 919 C CA . LEU A 1 118 ? -3.393 14.992 16.75 1 92.19 118 LEU A CA 1
ATOM 920 C C . LEU A 1 118 ? -4.719 14.93 17.5 1 92.19 118 LEU A C 1
ATOM 922 O O . LEU A 1 118 ? -5.785 14.891 16.875 1 92.19 118 LEU A O 1
ATOM 926 N N . MET B 1 1 ? -0.224 -13.289 11.586 1 90.25 1 MET B N 1
ATOM 927 C CA . MET B 1 1 ? -1.168 -12.227 11.242 1 90.25 1 MET B CA 1
ATOM 928 C C . MET B 1 1 ? -0.98 -11.773 9.797 1 90.25 1 MET B C 1
ATOM 930 O O . MET B 1 1 ? 0.126 -11.844 9.266 1 90.25 1 MET B O 1
ATOM 934 N N . PRO B 1 2 ? -2.025 -11.523 9.078 1 96.75 2 PRO B N 1
ATOM 93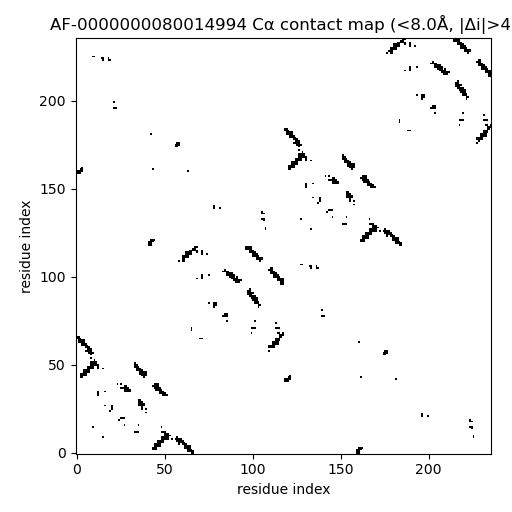5 C CA . PRO B 1 2 ? -1.881 -11.133 7.676 1 96.75 2 PRO B CA 1
ATOM 936 C C . PRO B 1 2 ? -1.033 -9.875 7.5 1 96.75 2 PRO B C 1
ATOM 938 O O . PRO B 1 2 ? -0.984 -9.023 8.391 1 96.75 2 PRO B O 1
ATOM 941 N N . ARG B 1 3 ? -0.384 -9.859 6.406 1 97.62 3 ARG B N 1
ATOM 942 C CA . ARG B 1 3 ? 0.479 -8.734 6.07 1 97.62 3 ARG B CA 1
ATOM 943 C C . ARG B 1 3 ? 0.149 -8.188 4.688 1 97.62 3 ARG B C 1
ATOM 945 O O . ARG B 1 3 ? -0.091 -8.953 3.75 1 97.62 3 ARG B O 1
ATOM 952 N N . LEU B 1 4 ? 0.222 -6.828 4.578 1 98.69 4 LEU B N 1
ATOM 953 C CA . LEU B 1 4 ? 0.007 -6.211 3.275 1 98.69 4 LEU B CA 1
ATOM 954 C C . LEU B 1 4 ? 1.236 -6.375 2.387 1 98.69 4 LEU B C 1
ATOM 956 O O . LEU B 1 4 ? 2.369 -6.238 2.855 1 98.69 4 LEU B O 1
ATOM 960 N N . GLN B 1 5 ? 0.991 -6.68 1.15 1 98.62 5 GLN B N 1
ATOM 961 C CA . GLN B 1 5 ? 2.012 -6.602 0.11 1 98.62 5 GLN B CA 1
ATOM 962 C C . GLN B 1 5 ? 1.759 -5.418 -0.818 1 98.62 5 GLN B C 1
ATOM 964 O O . GLN B 1 5 ? 0.631 -5.203 -1.267 1 98.62 5 GLN B O 1
ATOM 969 N N . LEU B 1 6 ? 2.736 -4.625 -1.005 1 98.81 6 LEU B N 1
ATOM 970 C CA . LEU B 1 6 ? 2.76 -3.531 -1.971 1 98.81 6 LEU B CA 1
ATOM 971 C C . LEU B 1 6 ? 3.809 -3.783 -3.051 1 98.81 6 LEU B C 1
ATOM 973 O O . LEU B 1 6 ? 5.004 -3.826 -2.76 1 98.81 6 LEU B O 1
ATOM 977 N N . ALA B 1 7 ? 3.336 -4.023 -4.273 1 98.5 7 ALA B N 1
ATOM 978 C CA . ALA B 1 7 ? 4.246 -4.215 -5.398 1 98.5 7 ALA B CA 1
ATOM 979 C C . ALA B 1 7 ? 4.262 -2.99 -6.309 1 98.5 7 ALA B C 1
ATOM 981 O O . ALA B 1 7 ? 3.213 -2.553 -6.789 1 98.5 7 ALA B O 1
ATOM 982 N N . LEU B 1 8 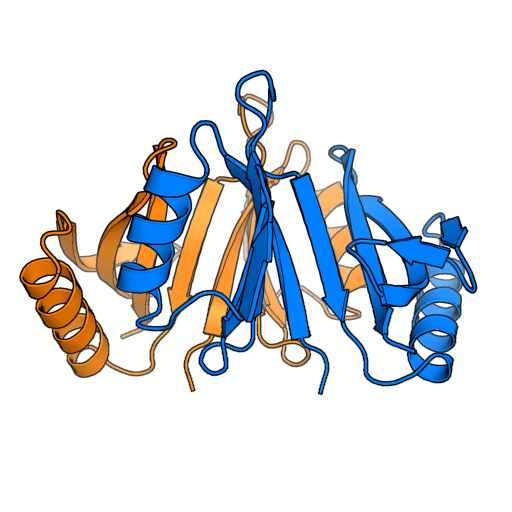? 5.445 -2.461 -6.547 1 98.62 8 LEU B N 1
ATOM 983 C CA . LEU B 1 8 ? 5.59 -1.234 -7.32 1 98.62 8 LEU B CA 1
ATOM 984 C C . LEU B 1 8 ? 6.469 -1.465 -8.547 1 98.62 8 LEU B C 1
ATOM 986 O O . LEU B 1 8 ? 7.469 -2.188 -8.469 1 98.62 8 LEU B O 1
ATOM 990 N N . ASN B 1 9 ? 6.074 -0.855 -9.648 1 98.25 9 ASN B N 1
ATOM 991 C CA . ASN B 1 9 ? 6.984 -0.663 -10.773 1 98.25 9 ASN B CA 1
ATOM 992 C C . ASN B 1 9 ? 7.922 0.519 -10.539 1 98.25 9 ASN B C 1
ATOM 994 O O . ASN B 1 9 ? 7.477 1.604 -10.156 1 98.25 9 ASN B O 1
ATOM 998 N N . VAL B 1 10 ? 9.172 0.267 -10.789 1 98.56 10 VAL B N 1
ATOM 999 C CA . VAL B 1 10 ? 10.141 1.35 -10.648 1 98.56 10 VAL B CA 1
ATOM 1000 C C . VAL B 1 10 ? 10.953 1.489 -11.93 1 98.56 10 VAL B C 1
ATOM 1002 O O . VAL B 1 10 ? 11.117 0.521 -12.68 1 98.56 10 VAL B O 1
ATOM 1005 N N . SER B 1 11 ? 11.461 2.686 -12.203 1 98.31 11 SER B N 1
ATOM 1006 C CA . SER B 1 11 ? 12.211 2.934 -13.43 1 98.31 11 SER B CA 1
ATOM 1007 C C . SER B 1 11 ? 13.656 2.477 -13.289 1 98.31 11 SER B C 1
ATOM 1009 O O . SER B 1 11 ? 14.273 2.045 -14.266 1 98.31 11 SER B O 1
ATOM 1011 N N . ASN B 1 12 ? 14.219 2.615 -12.109 1 98.56 12 ASN B N 1
ATOM 1012 C CA . ASN B 1 12 ? 15.594 2.271 -11.766 1 98.56 12 ASN B CA 1
ATOM 1013 C C . ASN B 1 12 ? 15.68 1.553 -10.422 1 98.56 12 ASN B C 1
ATOM 1015 O O . ASN B 1 12 ? 15.516 2.176 -9.367 1 98.56 12 ASN B O 1
ATOM 1019 N N . ILE B 1 13 ? 16 0.244 -10.492 1 98.69 13 ILE B N 1
ATOM 1020 C CA . ILE B 1 13 ? 15.914 -0.618 -9.32 1 98.69 13 ILE B CA 1
ATOM 1021 C C . ILE B 1 13 ? 16.922 -0.166 -8.273 1 98.69 13 ILE B C 1
ATOM 1023 O O . ILE B 1 13 ? 16.641 -0.178 -7.074 1 98.69 13 ILE B O 1
ATOM 1027 N N . ASP B 1 14 ? 18.125 0.288 -8.672 1 98.81 14 ASP B N 1
ATOM 1028 C CA . ASP B 1 14 ? 19.156 0.705 -7.723 1 98.81 14 ASP B CA 1
ATOM 1029 C C . ASP B 1 14 ? 18.734 1.97 -6.98 1 98.81 14 ASP B C 1
ATOM 1031 O O . ASP B 1 14 ? 18.891 2.064 -5.762 1 98.81 14 ASP B O 1
ATOM 1035 N N . ALA B 1 15 ? 18.188 2.959 -7.699 1 98.62 15 ALA B N 1
ATOM 1036 C CA . ALA B 1 15 ? 17.703 4.188 -7.078 1 98.62 15 ALA B CA 1
ATOM 1037 C C . ALA B 1 15 ? 16.547 3.896 -6.121 1 98.62 15 ALA B C 1
ATOM 1039 O O . ALA B 1 15 ? 16.469 4.473 -5.035 1 98.62 15 ALA B O 1
ATOM 1040 N N . ALA B 1 16 ? 15.688 3.006 -6.535 1 98.75 16 ALA B N 1
ATOM 1041 C CA . ALA B 1 16 ? 14.547 2.645 -5.703 1 98.75 16 ALA B CA 1
ATOM 1042 C C . ALA B 1 16 ? 14.992 1.948 -4.426 1 98.75 16 ALA B C 1
ATOM 1044 O O . ALA B 1 16 ? 14.531 2.287 -3.332 1 98.75 16 ALA B O 1
ATOM 1045 N N . VAL B 1 17 ? 15.867 1.011 -4.559 1 98.81 17 VAL B N 1
ATOM 1046 C CA . VAL B 1 17 ? 16.359 0.277 -3.398 1 98.81 17 VAL B CA 1
ATOM 1047 C C . VAL B 1 17 ? 17.047 1.24 -2.428 1 98.81 17 VAL B C 1
ATOM 1049 O O . VAL B 1 17 ? 16.844 1.156 -1.216 1 98.81 17 VAL B O 1
ATOM 1052 N N . ASP B 1 18 ? 17.859 2.123 -2.934 1 98.75 18 ASP B N 1
ATOM 1053 C CA . ASP B 1 18 ? 18.516 3.115 -2.086 1 98.75 18 ASP B CA 1
ATOM 1054 C C . ASP B 1 18 ? 17.484 3.941 -1.315 1 98.75 18 ASP B C 1
ATOM 1056 O O . ASP B 1 18 ? 17.594 4.098 -0.098 1 98.75 18 ASP B O 1
ATOM 1060 N N . PHE B 1 19 ? 16.484 4.398 -1.96 1 98.88 19 PHE B N 1
ATOM 1061 C CA . PHE B 1 19 ? 15.445 5.223 -1.349 1 98.88 19 PHE B CA 1
ATOM 1062 C C . PHE B 1 19 ? 14.688 4.441 -0.284 1 98.88 19 PHE B C 1
ATOM 1064 O O . PHE B 1 19 ? 14.555 4.895 0.855 1 98.88 19 PHE B O 1
ATOM 1071 N N . TYR B 1 20 ? 14.148 3.301 -0.619 1 98.88 20 TYR B N 1
ATOM 1072 C CA . TYR B 1 20 ? 13.258 2.568 0.275 1 98.88 20 TYR B CA 1
ATOM 1073 C C . TYR B 1 20 ? 14.031 1.994 1.459 1 98.88 20 TYR B C 1
ATOM 1075 O O . TYR B 1 20 ? 13.469 1.829 2.547 1 98.88 20 TYR B O 1
ATOM 1083 N N . SER B 1 21 ? 15.352 1.673 1.257 1 98.75 21 SER B N 1
ATOM 1084 C CA . SER B 1 21 ? 16.188 1.299 2.396 1 98.75 21 SER B CA 1
ATOM 1085 C C . SER B 1 21 ? 16.266 2.43 3.416 1 98.75 21 SER B C 1
ATOM 1087 O O . SER B 1 21 ? 16.203 2.186 4.625 1 98.75 21 SER B O 1
ATOM 1089 N N . LYS B 1 22 ? 16.422 3.635 2.912 1 98.38 22 LYS B N 1
ATOM 1090 C CA . LYS B 1 22 ? 16.484 4.805 3.783 1 98.38 22 LYS B CA 1
ATOM 1091 C C . LYS B 1 22 ? 15.125 5.094 4.414 1 98.38 22 LYS B C 1
ATOM 1093 O O . LYS B 1 22 ? 15.047 5.398 5.609 1 98.38 22 LYS B O 1
ATOM 1098 N N . LEU B 1 23 ? 14.078 4.988 3.641 1 98.44 23 LEU B N 1
ATOM 1099 C CA . LEU B 1 23 ? 12.734 5.273 4.129 1 98.44 23 LEU B CA 1
ATOM 1100 C C . LEU B 1 23 ? 12.383 4.363 5.301 1 98.44 23 LEU B C 1
ATOM 1102 O O . LEU B 1 23 ? 11.891 4.836 6.332 1 98.44 23 LEU B O 1
ATOM 1106 N N . PHE B 1 24 ? 12.641 3.074 5.164 1 98.38 24 PHE B N 1
ATOM 1107 C CA . PHE B 1 24 ? 12.172 2.109 6.148 1 98.38 24 PHE B CA 1
ATOM 1108 C C . PHE B 1 24 ? 13.289 1.721 7.109 1 98.38 24 PHE B C 1
ATOM 1110 O O . PHE B 1 24 ? 13.055 1.009 8.086 1 98.38 24 PHE B O 1
ATOM 1117 N N . GLY B 1 25 ? 14.5 2.211 6.863 1 97.06 25 GLY B N 1
ATOM 1118 C CA . GLY B 1 25 ? 15.633 1.928 7.734 1 97.06 25 GLY B CA 1
ATOM 1119 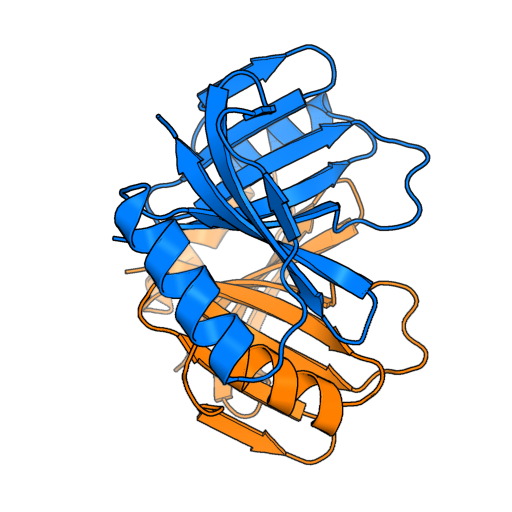C C . GLY B 1 25 ? 16.016 0.462 7.746 1 97.06 25 GLY B C 1
ATOM 1120 O O . GLY B 1 25 ? 16.344 -0.089 8.797 1 97.06 25 GLY B O 1
ATOM 1121 N N . THR B 1 26 ? 15.875 -0.226 6.633 1 97.75 26 THR B N 1
ATOM 1122 C CA . THR B 1 26 ? 16.219 -1.641 6.52 1 97.75 26 THR B CA 1
ATOM 1123 C C . THR B 1 26 ? 16.688 -1.97 5.105 1 97.75 26 THR B C 1
ATOM 1125 O O . THR B 1 26 ? 16.312 -1.293 4.145 1 97.75 26 THR B O 1
ATOM 1128 N N . GLU B 1 27 ? 17.5 -2.979 4.98 1 98.12 27 GLU B N 1
ATOM 1129 C CA . GLU B 1 27 ? 17.953 -3.451 3.68 1 98.12 27 GLU B CA 1
ATOM 1130 C C . GLU B 1 27 ? 16.969 -4.441 3.07 1 98.12 27 GLU B C 1
ATOM 1132 O O . GLU B 1 27 ? 16.141 -5.023 3.783 1 98.12 27 GLU B O 1
ATOM 1137 N N . PRO B 1 28 ? 16.984 -4.605 1.708 1 98.5 28 PRO B N 1
ATOM 1138 C CA . PRO B 1 28 ? 16.094 -5.602 1.098 1 98.5 28 PRO B CA 1
ATOM 1139 C C . PRO B 1 28 ? 16.328 -7.012 1.643 1 98.5 28 PRO B C 1
ATOM 1141 O O . PRO B 1 28 ? 17.469 -7.367 1.98 1 98.5 28 PRO B O 1
ATOM 1144 N N . ALA B 1 29 ? 15.266 -7.746 1.738 1 97.81 29 ALA B N 1
ATOM 1145 C CA . ALA B 1 29 ? 15.344 -9.156 2.111 1 97.81 29 ALA B CA 1
ATOM 1146 C C . ALA B 1 29 ? 15.867 -10 0.957 1 97.81 29 ALA B C 1
ATOM 1148 O O . ALA B 1 29 ? 16.516 -11.023 1.175 1 97.81 29 ALA B O 1
ATOM 1149 N N . LYS B 1 30 ? 15.578 -9.602 -0.318 1 97.5 30 LYS B N 1
ATOM 1150 C CA . LYS B 1 30 ? 16.016 -10.266 -1.542 1 97.5 30 LYS B CA 1
ATOM 1151 C C . LYS B 1 30 ? 16.328 -9.242 -2.635 1 97.5 30 LYS B C 1
ATOM 1153 O O . LYS B 1 30 ? 15.602 -8.258 -2.797 1 97.5 30 LYS B O 1
ATOM 1158 N N . ARG B 1 31 ? 17.375 -9.461 -3.395 1 97.31 31 ARG B N 1
ATOM 1159 C CA . ARG B 1 31 ? 17.766 -8.633 -4.531 1 97.31 31 ARG B CA 1
ATOM 1160 C C . ARG B 1 31 ? 18.188 -9.5 -5.715 1 97.31 31 ARG B C 1
ATOM 1162 O O . ARG B 1 31 ? 18.969 -10.43 -5.559 1 97.31 31 ARG B O 1
ATOM 1169 N N . ARG B 1 32 ? 17.594 -9.258 -6.762 1 96.81 32 ARG B N 1
ATOM 1170 C CA . ARG B 1 32 ? 17.922 -9.852 -8.055 1 96.81 32 ARG B CA 1
ATOM 1171 C C . ARG B 1 32 ? 17.969 -8.789 -9.148 1 96.81 32 ARG B C 1
ATOM 1173 O O . ARG B 1 32 ? 17.547 -7.652 -8.93 1 96.81 32 ARG B O 1
ATOM 1180 N N . PRO B 1 33 ? 18.625 -9.18 -10.297 1 97.12 33 PRO B N 1
ATOM 1181 C CA . PRO B 1 33 ? 18.562 -8.195 -11.383 1 97.12 33 PRO B CA 1
ATOM 1182 C C . PRO B 1 33 ? 17.156 -7.703 -11.656 1 97.12 33 PRO B C 1
ATOM 1184 O O . PRO B 1 33 ? 16.266 -8.5 -11.992 1 97.12 33 PRO B O 1
ATOM 1187 N N . GLY B 1 34 ? 16.922 -6.422 -11.484 1 97.56 34 GLY B N 1
ATOM 1188 C CA . GLY B 1 34 ? 15.641 -5.801 -11.797 1 97.56 34 GLY B CA 1
ATOM 1189 C C . GLY B 1 34 ? 14.57 -6.094 -10.758 1 97.56 34 GLY B C 1
ATOM 1190 O O . GLY B 1 34 ? 13.391 -5.867 -11.008 1 97.56 34 GLY B O 1
ATOM 1191 N N . TYR B 1 35 ? 14.992 -6.574 -9.688 1 97.88 35 TYR B N 1
ATOM 1192 C CA . TYR B 1 35 ? 14.023 -7.012 -8.688 1 97.88 35 TYR B CA 1
ATOM 1193 C C . TYR B 1 35 ? 14.578 -6.855 -7.281 1 97.88 35 TYR B C 1
ATOM 1195 O O . TYR B 1 35 ? 15.758 -7.129 -7.039 1 97.88 35 TYR B O 1
ATOM 1203 N N . ALA B 1 36 ? 13.727 -6.473 -6.289 1 98.56 36 ALA B N 1
ATOM 1204 C CA . ALA B 1 36 ? 14.039 -6.488 -4.863 1 98.56 36 ALA B CA 1
ATOM 1205 C C . ALA B 1 36 ? 12.773 -6.578 -4.023 1 98.56 36 ALA B C 1
ATOM 1207 O O . ALA B 1 36 ? 11.695 -6.184 -4.469 1 98.56 36 ALA B O 1
ATOM 1208 N N . ASN B 1 37 ? 12.922 -7.145 -2.852 1 98.44 37 ASN B N 1
ATOM 1209 C CA . ASN B 1 37 ? 11.797 -7.059 -1.921 1 98.44 37 ASN B CA 1
ATOM 1210 C C . ASN B 1 37 ? 12.273 -6.762 -0.501 1 98.44 37 ASN B C 1
ATOM 1212 O O . ASN B 1 37 ? 13.461 -6.91 -0.193 1 98.44 37 ASN B O 1
ATOM 1216 N N . PHE B 1 38 ? 11.445 -6.141 0.245 1 98.62 38 PHE B N 1
ATOM 1217 C CA . PHE B 1 38 ? 11.664 -5.773 1.64 1 98.62 38 PHE B CA 1
ATOM 1218 C C . PHE B 1 38 ? 10.648 -6.461 2.545 1 98.62 38 PHE B C 1
ATOM 1220 O O . PHE B 1 38 ? 9.461 -6.539 2.209 1 98.62 38 PHE B O 1
ATOM 1227 N N . ALA B 1 39 ? 11.141 -7.027 3.611 1 97.75 39 ALA B N 1
ATOM 1228 C CA . ALA B 1 39 ? 10.289 -7.465 4.715 1 97.75 39 ALA B CA 1
ATOM 1229 C C . ALA B 1 39 ? 10.32 -6.461 5.863 1 97.75 39 ALA B C 1
ATOM 1231 O O . ALA B 1 39 ? 11.219 -6.508 6.711 1 97.75 39 ALA B O 1
ATOM 1232 N N . ILE B 1 40 ? 9.32 -5.602 5.883 1 98.12 40 ILE B N 1
ATOM 1233 C CA . ILE B 1 40 ? 9.273 -4.516 6.855 1 98.12 40 ILE B CA 1
ATOM 1234 C C . ILE B 1 40 ? 8.453 -4.938 8.07 1 98.12 40 ILE B C 1
ATOM 1236 O O . ILE B 1 40 ? 7.32 -5.398 7.926 1 98.12 40 ILE B O 1
ATOM 1240 N N . ALA B 1 41 ? 8.977 -4.746 9.258 1 96.69 41 ALA B N 1
ATOM 1241 C CA . ALA B 1 41 ? 8.312 -5.188 10.484 1 96.69 41 ALA B CA 1
ATOM 1242 C C . ALA B 1 41 ? 7.355 -4.121 11 1 96.69 41 ALA B C 1
ATOM 1244 O O . ALA B 1 41 ? 6.262 -4.441 11.484 1 96.69 41 ALA B O 1
ATOM 1245 N N . GLU B 1 42 ? 7.836 -2.834 10.867 1 95.06 42 GLU B N 1
ATOM 1246 C CA . GLU B 1 42 ? 7.035 -1.729 11.383 1 95.06 42 GLU B CA 1
ATOM 1247 C C . GLU B 1 42 ? 7.004 -0.561 10.406 1 95.06 42 GLU B C 1
ATOM 1249 O O . GLU B 1 42 ? 7.984 0.172 10.266 1 95.06 42 GLU B O 1
ATOM 1254 N N . PRO B 1 43 ? 5.832 -0.317 9.812 1 97.06 43 PRO B N 1
ATOM 1255 C CA . PRO B 1 43 ? 4.613 -1.132 9.781 1 97.06 43 PRO B CA 1
ATOM 1256 C C . PRO B 1 43 ? 4.801 -2.451 9.039 1 97.06 43 PRO B C 1
ATOM 1258 O O . PRO B 1 43 ? 5.656 -2.547 8.156 1 97.06 43 PRO B O 1
ATOM 1261 N N . PRO B 1 44 ? 4.031 -3.482 9.438 1 97.62 44 PRO B N 1
ATOM 1262 C CA . PRO B 1 44 ? 4.172 -4.734 8.688 1 97.62 44 PRO B CA 1
ATOM 1263 C C . PRO B 1 44 ? 3.854 -4.57 7.203 1 97.62 44 PRO B C 1
ATOM 1265 O O . PRO B 1 44 ? 2.771 -4.094 6.848 1 97.62 44 PRO B O 1
ATOM 1268 N N . LEU B 1 45 ? 4.809 -4.867 6.328 1 98.62 45 LEU B N 1
ATOM 1269 C CA . LEU B 1 45 ? 4.68 -4.652 4.891 1 98.62 45 LEU B CA 1
ATOM 1270 C C . LEU B 1 45 ? 5.68 -5.508 4.121 1 98.62 45 LEU B C 1
ATOM 1272 O O . LEU B 1 45 ? 6.859 -5.559 4.477 1 98.62 45 LEU B O 1
ATOM 1276 N N . LYS B 1 46 ? 5.141 -6.266 3.209 1 98.44 46 LYS B N 1
ATOM 1277 C CA . LYS B 1 46 ? 5.988 -6.805 2.15 1 98.44 46 LYS B CA 1
ATOM 1278 C C . LYS B 1 46 ? 6.039 -5.859 0.952 1 98.44 46 LYS B C 1
ATOM 1280 O O . LYS B 1 46 ? 5.07 -5.754 0.198 1 98.44 46 LYS B O 1
ATOM 1285 N N . LEU B 1 47 ? 7.121 -5.156 0.801 1 98.81 47 LEU B N 1
ATOM 1286 C CA . LEU B 1 47 ? 7.324 -4.262 -0.334 1 98.81 47 LEU B CA 1
ATOM 1287 C C . LEU B 1 47 ? 8.094 -4.965 -1.445 1 98.81 47 LEU B C 1
ATOM 1289 O O . LEU B 1 47 ? 9.188 -5.492 -1.212 1 98.81 47 LEU B O 1
ATOM 1293 N N . VAL B 1 48 ? 7.52 -5.047 -2.609 1 98.62 48 VAL B N 1
ATOM 1294 C CA . VAL B 1 48 ? 8.156 -5.695 -3.752 1 98.62 48 VAL B CA 1
ATOM 1295 C C . VAL B 1 48 ? 8.375 -4.672 -4.867 1 98.62 48 VAL B C 1
ATOM 1297 O O . VAL B 1 48 ? 7.469 -3.916 -5.215 1 98.62 48 VAL B O 1
ATOM 1300 N N . LEU B 1 49 ? 9.57 -4.594 -5.359 1 98.62 49 LEU B N 1
ATOM 1301 C CA . LEU B 1 49 ? 9.945 -3.652 -6.406 1 98.62 49 LEU B CA 1
ATOM 1302 C C . LEU B 1 49 ? 10.297 -4.387 -7.699 1 98.62 49 LEU B C 1
ATOM 1304 O O . LEU B 1 49 ? 11.117 -5.309 -7.691 1 98.62 49 LEU B O 1
ATOM 1308 N N . PHE B 1 50 ? 9.695 -3.986 -8.805 1 98.25 50 PHE B N 1
ATOM 1309 C CA . PHE B 1 50 ? 9.984 -4.496 -10.141 1 98.25 50 PHE B CA 1
ATOM 1310 C C . PHE B 1 50 ? 10.539 -3.395 -11.031 1 98.25 50 PHE B C 1
ATOM 1312 O O . PHE B 1 50 ? 9.875 -2.387 -11.273 1 98.25 50 PHE B O 1
ATOM 1319 N N . GLU B 1 51 ? 11.695 -3.605 -11.562 1 98.62 51 GLU B N 1
ATOM 1320 C CA . GLU B 1 51 ? 12.211 -2.643 -12.531 1 98.62 51 GLU B CA 1
ATOM 1321 C C . GLU B 1 51 ? 11.469 -2.756 -13.867 1 98.62 51 GLU B C 1
ATOM 1323 O O . GLU B 1 51 ? 11.555 -3.779 -14.547 1 98.62 51 GLU B O 1
ATOM 1328 N N . ASN B 1 52 ? 10.789 -1.736 -14.141 1 98 52 ASN B N 1
ATOM 1329 C CA . ASN B 1 52 ? 10.008 -1.655 -15.375 1 98 52 ASN B CA 1
ATOM 1330 C C . ASN B 1 52 ? 9.883 -0.215 -15.859 1 98 52 ASN B C 1
ATOM 1332 O O . ASN B 1 52 ? 8.836 0.409 -15.703 1 98 52 ASN B O 1
ATOM 1336 N N . PRO B 1 53 ? 10.898 0.259 -16.531 1 94.81 53 PRO B N 1
ATOM 1337 C CA . PRO B 1 53 ? 10.906 1.665 -16.953 1 94.81 53 PRO B CA 1
ATOM 1338 C C . PRO B 1 53 ? 9.797 1.999 -17.938 1 94.81 53 PRO B C 1
ATOM 1340 O O . PRO B 1 53 ? 9.445 3.17 -18.109 1 94.81 53 PRO B O 1
ATOM 1343 N N . SER B 1 54 ? 9.219 1.021 -18.562 1 94.62 54 SER B N 1
ATOM 1344 C CA . SER B 1 54 ? 8.203 1.252 -19.578 1 94.62 54 SER B CA 1
ATOM 1345 C C . SER B 1 54 ? 6.793 1.112 -19 1 94.62 54 SER B C 1
ATOM 1347 O O . SER B 1 54 ? 5.805 1.282 -19.719 1 94.62 54 SER B O 1
ATOM 1349 N N . ALA B 1 55 ? 6.68 0.938 -17.734 1 92.75 55 ALA B N 1
ATOM 1350 C CA . ALA B 1 55 ? 5.371 0.743 -17.125 1 92.75 55 ALA B CA 1
ATOM 1351 C C . ALA B 1 55 ? 4.539 2.02 -17.188 1 92.75 55 ALA B C 1
ATOM 1353 O O . ALA B 1 55 ? 5.062 3.121 -17 1 92.75 55 ALA B O 1
ATOM 1354 N N . THR B 1 56 ? 3.305 1.855 -17.391 1 85.81 56 THR B N 1
ATOM 1355 C CA . THR B 1 56 ? 2.412 3.008 -17.453 1 85.81 56 THR B CA 1
ATOM 1356 C C . THR B 1 56 ? 1.896 3.369 -16.062 1 85.81 56 THR B C 1
ATOM 1358 O O . THR B 1 56 ? 1.474 4.504 -15.828 1 85.81 56 THR B O 1
ATOM 1361 N N . GLY B 1 57 ? 1.924 2.473 -15.164 1 89.62 57 GLY B N 1
ATOM 1362 C CA . GLY B 1 57 ? 1.47 2.713 -13.797 1 89.62 57 GLY B CA 1
ATOM 1363 C C . GLY B 1 57 ? 2.49 2.312 -12.75 1 89.62 57 GLY B C 1
ATOM 1364 O O . GLY B 1 57 ? 3.281 1.393 -12.969 1 89.62 57 GLY B O 1
ATOM 1365 N N . LYS B 1 58 ? 2.383 2.992 -11.641 1 93.88 58 LYS B N 1
ATOM 1366 C CA . LYS B 1 58 ? 3.322 2.756 -10.555 1 93.88 58 LYS B CA 1
ATOM 1367 C C . LYS B 1 58 ? 2.941 1.51 -9.758 1 93.88 58 LYS B C 1
ATOM 1369 O O . LYS B 1 58 ? 3.812 0.792 -9.266 1 93.88 58 LYS B O 1
ATOM 1374 N N . LEU B 1 59 ? 1.651 1.324 -9.617 1 97 59 LEU B N 1
ATOM 1375 C CA . LEU B 1 59 ? 1.142 0.187 -8.859 1 97 59 LEU B CA 1
ATOM 1376 C C . LEU B 1 59 ? 1.136 -1.076 -9.711 1 97 59 LEU B C 1
ATOM 1378 O O . LEU B 1 59 ? 0.426 -1.148 -10.719 1 97 59 LEU B O 1
ATOM 1382 N N . ASN B 1 60 ? 2.031 -2.02 -9.391 1 97.25 60 ASN B N 1
ATOM 1383 C CA . ASN B 1 60 ? 2.035 -3.303 -10.086 1 97.25 60 ASN B CA 1
ATOM 1384 C C . ASN B 1 60 ? 0.882 -4.191 -9.625 1 97.25 60 ASN B C 1
ATOM 1386 O O . ASN B 1 60 ? 0.076 -4.641 -10.445 1 97.25 60 ASN B O 1
ATOM 1390 N N . HIS B 1 61 ? 0.811 -4.512 -8.391 1 97.88 61 HIS B N 1
ATOM 1391 C CA . HIS B 1 61 ? -0.318 -5.191 -7.77 1 97.88 61 HIS B CA 1
ATOM 1392 C C . HIS B 1 61 ? -0.263 -5.066 -6.25 1 97.88 61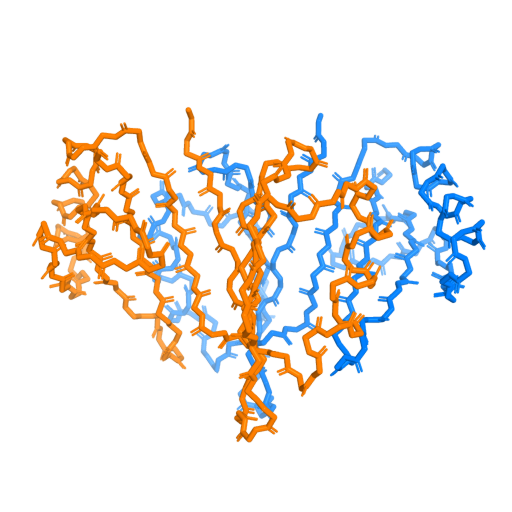 HIS B C 1
ATOM 1394 O O . HIS B 1 61 ? 0.7 -4.527 -5.699 1 97.88 61 HIS B O 1
ATOM 1400 N N . LEU B 1 62 ? -1.369 -5.426 -5.637 1 98.62 62 LEU B N 1
ATOM 1401 C CA . LEU B 1 62 ? -1.498 -5.43 -4.184 1 98.62 62 LEU B CA 1
ATOM 1402 C C . LEU B 1 62 ? -1.764 -6.84 -3.666 1 98.62 62 LEU B C 1
ATOM 1404 O O . LEU B 1 62 ? -2.199 -7.711 -4.422 1 98.62 62 LEU B O 1
ATOM 1408 N N . GLY B 1 63 ? -1.429 -7.031 -2.367 1 98.5 63 GLY B N 1
ATOM 1409 C CA . GLY B 1 63 ? -1.68 -8.367 -1.855 1 98.5 63 GLY B CA 1
ATOM 1410 C C . GLY B 1 63 ? -1.884 -8.406 -0.353 1 98.5 63 GLY B C 1
ATOM 1411 O O . GLY B 1 63 ? -1.579 -7.434 0.343 1 98.5 63 GLY B O 1
ATOM 1412 N N . ILE B 1 64 ? -2.477 -9.445 0.066 1 98.69 64 ILE B N 1
ATOM 1413 C CA . ILE B 1 64 ? -2.602 -9.828 1.47 1 98.69 64 ILE B CA 1
ATOM 1414 C C . ILE B 1 64 ? -1.951 -11.188 1.696 1 98.69 64 ILE B C 1
ATOM 1416 O O . ILE B 1 64 ? -2.436 -12.203 1.194 1 98.69 64 ILE B O 1
ATOM 1420 N N . GLU B 1 65 ? -0.828 -11.148 2.381 1 98.38 65 GLU B N 1
ATOM 1421 C CA . GLU B 1 65 ? -0.151 -12.398 2.734 1 98.38 65 GLU B CA 1
ATOM 1422 C C . GLU B 1 65 ? -0.738 -13 4.004 1 98.38 65 GLU B C 1
ATOM 1424 O O . GLU B 1 65 ? -0.76 -12.359 5.055 1 98.38 65 GLU B O 1
ATOM 1429 N N . VAL B 1 66 ? -1.235 -14.211 3.854 1 98.25 66 VAL B N 1
ATOM 1430 C CA . VAL B 1 66 ? -1.814 -14.898 5.004 1 98.25 66 VAL B CA 1
ATOM 1431 C C . VAL B 1 66 ? -0.917 -16.062 5.414 1 98.25 66 VAL B C 1
ATOM 1433 O O . VAL B 1 66 ? 0.144 -16.281 4.82 1 98.25 66 VAL B O 1
ATOM 1436 N N . GLU B 1 67 ? -1.278 -16.812 6.426 1 97.5 67 GLU B N 1
ATOM 1437 C CA . GLU B 1 67 ? -0.331 -17.703 7.094 1 97.5 67 GLU B CA 1
ATOM 1438 C C . GLU B 1 67 ? -0.439 -19.125 6.562 1 97.5 67 GLU B C 1
ATOM 1440 O O . GLU B 1 67 ? 0.44 -19.953 6.809 1 97.5 67 GLU B O 1
ATOM 1445 N N . SER B 1 68 ? -1.576 -19.422 5.836 1 97.38 68 SER B N 1
ATOM 1446 C CA . SER B 1 68 ? -1.767 -20.797 5.418 1 97.38 68 SER B CA 1
ATOM 1447 C C . SER B 1 68 ? -2.656 -20.891 4.18 1 97.38 68 SER B C 1
ATOM 1449 O O . SER B 1 68 ? -3.408 -19.953 3.885 1 97.38 68 SER B O 1
ATOM 1451 N N . SER B 1 69 ? -2.564 -22.062 3.525 1 97.19 69 SER B N 1
ATOM 1452 C CA . SER B 1 69 ? -3.441 -22.344 2.393 1 97.19 69 SER B CA 1
ATOM 1453 C C . SER B 1 69 ? -4.906 -22.359 2.818 1 97.19 69 SER B C 1
ATOM 1455 O O . SER B 1 69 ? -5.789 -21.984 2.043 1 97.19 69 SER B O 1
ATOM 1457 N N . ALA B 1 70 ? -5.148 -22.812 4.031 1 98.06 70 ALA B N 1
ATOM 1458 C CA . ALA B 1 70 ? -6.512 -22.812 4.555 1 98.06 70 ALA B CA 1
ATOM 1459 C C . ALA B 1 70 ? -7.082 -21.391 4.598 1 98.06 70 ALA B C 1
ATOM 1461 O O . ALA B 1 70 ? -8.25 -21.172 4.277 1 98.06 70 ALA B O 1
ATOM 1462 N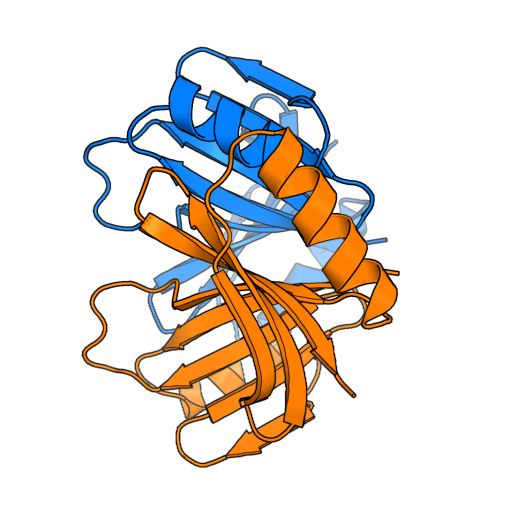 N . GLN B 1 71 ? -6.301 -20.422 4.934 1 98.06 71 GLN B N 1
ATOM 1463 C CA . GLN B 1 71 ? -6.738 -19.031 5 1 98.06 71 GLN B CA 1
ATOM 1464 C C . GLN B 1 71 ? -6.961 -18.469 3.604 1 98.06 71 GLN B C 1
ATOM 1466 O O . GLN B 1 71 ? -7.848 -17.625 3.402 1 98.06 71 GLN B O 1
ATOM 1471 N N . VAL B 1 72 ? -6.145 -18.906 2.652 1 98.19 72 VAL B N 1
ATOM 1472 C CA . VAL B 1 72 ? -6.379 -18.516 1.263 1 98.19 72 VAL B CA 1
ATOM 1473 C C . VAL B 1 72 ? -7.742 -19.031 0.811 1 98.19 72 VAL B C 1
ATOM 1475 O O . VAL B 1 72 ? -8.531 -18.297 0.218 1 98.19 72 VAL B O 1
ATOM 1478 N N . ALA B 1 73 ? -8 -20.312 1.156 1 97.88 73 ALA B N 1
ATOM 1479 C CA . ALA B 1 73 ? -9.273 -20.922 0.79 1 97.88 73 ALA B CA 1
ATOM 1480 C C . ALA B 1 73 ? -10.445 -20.203 1.455 1 97.88 73 ALA B C 1
ATOM 1482 O O . ALA B 1 73 ? -11.492 -20.016 0.838 1 97.88 73 ALA B O 1
ATOM 1483 N N . GLN B 1 74 ? -10.281 -19.844 2.664 1 97.94 74 GLN B N 1
ATOM 1484 C CA . GLN B 1 74 ? -11.312 -19.109 3.385 1 97.94 74 GLN B CA 1
ATOM 1485 C C . GLN B 1 74 ? -11.617 -17.781 2.707 1 97.94 74 GLN B C 1
ATOM 1487 O O . GLN B 1 74 ? -12.781 -17.375 2.594 1 97.94 74 GLN B O 1
ATOM 1492 N N . ALA B 1 75 ? -10.594 -17.094 2.303 1 98 75 ALA B N 1
ATOM 1493 C CA . ALA B 1 75 ? -10.773 -15.828 1.592 1 98 75 ALA B CA 1
ATOM 1494 C C . ALA B 1 75 ? -11.531 -16.047 0.282 1 98 75 ALA B C 1
ATOM 1496 O O . ALA B 1 75 ? -12.438 -15.273 -0.048 1 98 75 ALA B O 1
ATOM 1497 N N . SER B 1 76 ? -11.125 -17.078 -0.399 1 97.88 76 SER B N 1
ATOM 1498 C CA . SER B 1 76 ? -11.805 -17.422 -1.648 1 97.88 76 SER B CA 1
ATOM 1499 C C . SER B 1 76 ? -13.297 -17.609 -1.435 1 97.88 76 SER B C 1
ATOM 1501 O O . SER B 1 76 ? -14.117 -17.047 -2.178 1 97.88 76 SER B O 1
ATOM 1503 N N . ASP B 1 77 ? -13.641 -18.391 -0.446 1 98.19 77 ASP B N 1
ATOM 1504 C CA . ASP B 1 77 ? -15.039 -18.656 -0.139 1 98.19 77 ASP B CA 1
ATOM 1505 C C . ASP B 1 77 ? -15.781 -17.359 0.191 1 98.19 77 ASP B C 1
ATOM 1507 O O . ASP B 1 77 ? -16.891 -17.125 -0.304 1 98.19 77 ASP B O 1
ATOM 1511 N N . ARG B 1 78 ? -15.172 -16.531 1.009 1 98 78 ARG B N 1
ATOM 1512 C CA . ARG B 1 78 ? -15.781 -15.266 1.393 1 98 78 ARG B CA 1
ATOM 1513 C C . ARG B 1 78 ? -16.016 -14.375 0.174 1 98 78 ARG B C 1
ATOM 1515 O O . ARG B 1 78 ? -17.078 -13.766 0.042 1 98 78 ARG B O 1
ATOM 1522 N N . PHE B 1 79 ? -15 -14.297 -0.728 1 98.25 79 PHE B N 1
ATOM 1523 C CA . PHE B 1 79 ? -15.086 -13.461 -1.916 1 98.25 79 PHE B CA 1
ATOM 1524 C C . PHE B 1 79 ? -16.188 -13.945 -2.844 1 98.25 79 PHE B C 1
ATOM 1526 O O . PHE B 1 79 ? -16.984 -13.148 -3.357 1 98.25 79 PHE B O 1
ATOM 1533 N N . GLN B 1 80 ? -16.297 -15.219 -3.016 1 97.5 80 GLN B N 1
ATOM 1534 C CA . GLN B 1 80 ? -17.344 -15.797 -3.871 1 97.5 80 GLN B CA 1
ATOM 1535 C C . GLN B 1 80 ? -18.734 -15.531 -3.299 1 97.5 80 GLN B C 1
ATOM 1537 O O . GLN B 1 80 ? -19.656 -15.18 -4.035 1 97.5 80 GLN B O 1
ATOM 1542 N N . GLN B 1 81 ? -18.828 -15.703 -2.043 1 97.88 81 GLN B N 1
ATOM 1543 C CA . GLN B 1 81 ? -20.109 -15.445 -1.381 1 97.88 81 GLN B CA 1
ATOM 1544 C C . GLN B 1 81 ? -20.516 -13.977 -1.526 1 97.88 81 GLN B C 1
ATOM 1546 O O . GLN B 1 81 ? -21.703 -13.664 -1.562 1 97.88 81 GLN B O 1
ATOM 1551 N N . ALA B 1 82 ? -19.516 -13.18 -1.587 1 97.44 82 ALA B N 1
ATOM 1552 C CA . ALA B 1 82 ? -19.766 -11.75 -1.745 1 97.44 82 ALA B CA 1
ATOM 1553 C C . ALA B 1 82 ? -19.891 -11.367 -3.219 1 97.44 82 ALA B C 1
ATOM 1555 O O . ALA B 1 82 ? -19.891 -10.188 -3.566 1 97.44 82 ALA B O 1
ATOM 1556 N N . ASN B 1 83 ? -19.828 -12.375 -4.129 1 96.81 83 ASN B N 1
ATOM 1557 C CA . ASN B 1 83 ? -20.031 -12.234 -5.566 1 96.81 83 ASN B CA 1
ATOM 1558 C C . ASN B 1 83 ? -18.859 -11.523 -6.238 1 96.81 83 ASN B C 1
ATOM 1560 O O . ASN B 1 83 ? -19.047 -10.75 -7.176 1 96.81 83 ASN B O 1
ATOM 1564 N N . LEU B 1 84 ? -17.734 -11.617 -5.672 1 97.56 84 LEU B N 1
ATOM 1565 C CA . LEU B 1 84 ? -16.516 -11.227 -6.367 1 97.56 84 LEU B CA 1
ATOM 1566 C C . LEU B 1 84 ? -16 -12.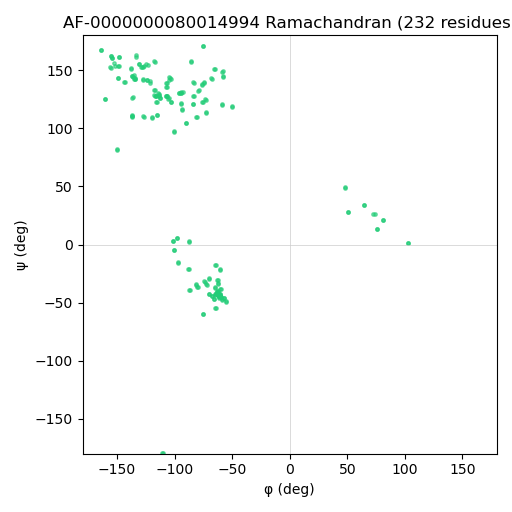367 -7.25 1 97.56 84 LEU B C 1
ATOM 1568 O O . LEU B 1 84 ? -16.078 -13.531 -6.867 1 97.56 84 LEU B O 1
ATOM 1572 N N . THR B 1 85 ? -15.539 -12.008 -8.414 1 97.06 85 THR B N 1
ATOM 1573 C CA . THR B 1 85 ? -14.922 -13 -9.281 1 97.06 85 THR B CA 1
ATOM 1574 C C . THR B 1 85 ? -13.516 -13.344 -8.789 1 97.06 85 THR B C 1
ATOM 1576 O O . THR B 1 85 ? -12.664 -12.461 -8.672 1 97.06 85 THR B O 1
ATOM 1579 N N . VAL B 1 86 ? -13.297 -14.609 -8.531 1 98.06 86 VAL B N 1
ATOM 1580 C CA . VAL B 1 86 ? -12.039 -15.078 -7.957 1 98.06 86 VAL B CA 1
ATOM 1581 C C . VAL B 1 86 ? -11.297 -15.945 -8.969 1 98.06 86 VAL B C 1
ATOM 1583 O O . VAL B 1 86 ? -11.883 -16.828 -9.594 1 98.06 86 VAL B O 1
ATOM 1586 N N . ARG B 1 87 ? -10.008 -15.633 -9.18 1 97.56 87 ARG B N 1
ATOM 1587 C CA . ARG B 1 87 ? -9.102 -16.484 -9.938 1 97.56 87 ARG B CA 1
ATOM 1588 C C . ARG B 1 87 ? -8.109 -17.188 -9.016 1 97.56 87 ARG B C 1
ATOM 1590 O O . ARG B 1 87 ? -7.426 -16.531 -8.219 1 97.56 87 ARG B O 1
ATOM 1597 N N . SER B 1 88 ? -8.023 -18.5 -9.156 1 95.31 88 SER B N 1
ATOM 1598 C CA . SER B 1 88 ? -7.172 -19.266 -8.25 1 95.31 88 SER B CA 1
ATOM 1599 C C . SER B 1 88 ? -5.91 -19.766 -8.945 1 95.31 88 SER B C 1
ATOM 1601 O O . SER B 1 88 ? -5.957 -20.156 -10.117 1 95.31 88 SER B O 1
ATOM 1603 N N . GLU B 1 89 ? -4.867 -19.625 -8.289 1 91.31 89 GLU B N 1
ATOM 1604 C CA . GLU B 1 89 ? -3.596 -20.219 -8.68 1 91.31 89 GLU B CA 1
ATOM 1605 C C . GLU B 1 89 ? -2.994 -21.031 -7.535 1 91.31 89 GLU B C 1
ATOM 1607 O O . GLU B 1 89 ? -2.486 -20.469 -6.566 1 91.31 89 GLU B O 1
ATOM 1612 N N . ASN B 1 90 ? -2.984 -22.328 -7.707 1 89.12 90 ASN B N 1
ATOM 1613 C CA . ASN B 1 90 ? -2.457 -23.219 -6.68 1 89.12 90 ASN B CA 1
ATOM 1614 C C . ASN B 1 90 ? -1.083 -23.766 -7.062 1 89.12 90 ASN B C 1
ATOM 1616 O O . ASN B 1 90 ? -0.833 -24.062 -8.227 1 89.12 90 ASN B O 1
ATOM 1620 N N . HIS B 1 91 ? -0.243 -23.922 -6.098 1 90.12 91 HIS B N 1
ATOM 1621 C CA . HIS B 1 91 ? 1.096 -24.469 -6.273 1 90.12 91 HIS B CA 1
ATOM 1622 C C . HIS B 1 91 ? 1.82 -23.797 -7.434 1 90.12 91 HIS B C 1
ATOM 1624 O O . HIS B 1 91 ? 2.395 -24.469 -8.289 1 90.12 91 HIS B O 1
ATOM 1630 N N . THR B 1 92 ? 1.729 -22.484 -7.328 1 88.25 92 THR B N 1
ATOM 1631 C CA . THR B 1 92 ? 2.396 -21.703 -8.367 1 88.25 92 THR B CA 1
ATOM 1632 C C . THR B 1 92 ? 3.693 -21.094 -7.832 1 88.25 92 THR B C 1
ATOM 1634 O O . THR B 1 92 ? 3.775 -20.719 -6.664 1 88.25 92 THR B O 1
ATOM 1637 N N . THR B 1 93 ? 4.641 -21.094 -8.688 1 85.31 93 THR B N 1
ATOM 1638 C CA . THR B 1 93 ? 5.898 -20.469 -8.305 1 85.31 93 THR B CA 1
ATOM 1639 C C . THR B 1 93 ? 5.93 -19.016 -8.766 1 85.31 93 THR B C 1
ATOM 1641 O O . THR B 1 93 ? 5.73 -18.719 -9.945 1 85.31 93 THR B O 1
ATOM 1644 N N . CYS B 1 94 ? 5.992 -18.078 -7.863 1 80.31 94 CYS B N 1
ATOM 1645 C CA . CYS B 1 94 ? 6.133 -16.641 -8.117 1 80.31 94 CYS B CA 1
ATOM 1646 C C . CYS B 1 94 ? 7.137 -16.016 -7.16 1 80.31 94 CYS B C 1
ATOM 1648 O O . CYS B 1 94 ? 7.164 -16.359 -5.973 1 80.31 94 CYS B O 1
ATOM 1650 N N . CYS B 1 95 ? 7.832 -15.055 -7.703 1 79.5 95 CYS B N 1
ATOM 1651 C CA . CYS B 1 95 ? 8.812 -14.305 -6.922 1 79.5 95 CYS B CA 1
ATOM 1652 C C . CYS B 1 95 ? 9.758 -15.242 -6.18 1 79.5 95 CYS B C 1
ATOM 1654 O O . CYS B 1 95 ? 10.039 -15.031 -5 1 79.5 95 CYS B O 1
ATOM 1656 N N . TYR B 1 96 ? 9.906 -16.375 -6.773 1 77.62 96 TYR B N 1
ATOM 1657 C CA . TYR B 1 96 ? 10.914 -17.344 -6.34 1 77.62 96 TYR B CA 1
ATOM 1658 C C . TYR B 1 96 ? 10.414 -18.141 -5.145 1 77.62 96 TYR B C 1
ATOM 1660 O O . TYR B 1 96 ? 11.211 -18.562 -4.297 1 77.62 96 TYR B O 1
ATOM 1668 N N . ALA B 1 97 ? 9.164 -18.266 -4.855 1 84.19 97 ALA B N 1
ATOM 1669 C CA . ALA B 1 97 ? 8.555 -19.078 -3.799 1 84.19 97 ALA B CA 1
ATOM 1670 C C . ALA B 1 97 ? 7.34 -19.844 -4.32 1 84.19 97 ALA B C 1
ATOM 1672 O O . ALA B 1 97 ? 6.59 -19.328 -5.152 1 84.19 97 ALA B O 1
ATOM 1673 N N . LEU B 1 98 ? 7.219 -21.078 -3.811 1 90 98 LEU B N 1
ATOM 1674 C CA . LEU B 1 98 ? 5.992 -21.828 -4.062 1 90 98 LEU B CA 1
ATOM 1675 C C . LEU B 1 98 ? 4.832 -21.25 -3.248 1 90 98 LEU B C 1
ATOM 1677 O O . LEU B 1 98 ? 4.965 -21.047 -2.041 1 90 98 LEU B O 1
ATOM 1681 N N . GLN B 1 99 ? 3.701 -20.859 -3.947 1 93.75 99 GLN B N 1
ATOM 1682 C CA . GLN B 1 99 ? 2.621 -20.172 -3.262 1 93.75 99 GLN B CA 1
ATOM 1683 C C . GLN B 1 99 ? 1.26 -20.734 -3.658 1 93.75 99 GLN B C 1
ATOM 1685 O O . GLN B 1 99 ? 1.098 -21.266 -4.758 1 93.75 99 GLN B O 1
ATOM 1690 N N . ASP B 1 100 ? 0.369 -20.75 -2.768 1 96.38 100 ASP B N 1
ATOM 1691 C CA . ASP B 1 100 ? -1.059 -20.766 -3.072 1 96.38 100 ASP B CA 1
ATOM 1692 C C . ASP B 1 100 ? -1.628 -19.344 -3.076 1 96.38 100 ASP B C 1
ATOM 1694 O O . ASP B 1 100 ? -1.357 -18.562 -2.168 1 96.38 100 ASP B O 1
ATOM 1698 N N . LYS B 1 101 ? -2.381 -19 -4.145 1 97.06 101 LYS B N 1
ATOM 1699 C CA . LYS B 1 101 ? -2.91 -17.641 -4.152 1 97.06 101 LYS B CA 1
ATOM 1700 C C . LYS B 1 101 ? -4.219 -17.562 -4.938 1 97.06 101 LYS B C 1
ATOM 1702 O O . LYS B 1 101 ? -4.484 -18.422 -5.789 1 97.06 101 LYS B O 1
ATOM 1707 N N . ILE B 1 102 ? -4.996 -16.641 -4.605 1 98.31 102 ILE B N 1
ATOM 1708 C CA . ILE B 1 102 ? -6.164 -16.25 -5.383 1 98.31 102 ILE B CA 1
ATOM 1709 C C . ILE B 1 102 ? -6.062 -14.766 -5.746 1 98.31 102 ILE B C 1
ATOM 1711 O O . ILE B 1 102 ? -5.371 -14 -5.066 1 98.31 102 ILE B O 1
ATOM 1715 N N . TRP B 1 103 ? -6.715 -14.398 -6.816 1 98.38 103 TRP B N 1
ATOM 1716 C CA . TRP B 1 103 ? -6.707 -13.023 -7.312 1 98.38 103 TRP B CA 1
ATOM 1717 C C . TRP B 1 103 ? -8.125 -12.477 -7.43 1 98.38 103 TRP B C 1
ATOM 1719 O O . TRP B 1 103 ? -9.039 -13.195 -7.836 1 98.38 103 TRP B O 1
ATOM 1729 N N . VAL B 1 104 ? -8.312 -11.266 -7.113 1 98.62 104 VAL B N 1
ATOM 1730 C CA . VAL B 1 104 ? -9.492 -10.477 -7.449 1 98.62 104 VAL B CA 1
ATOM 1731 C C . VAL B 1 104 ? -9.078 -9.141 -8.047 1 98.62 104 VAL B C 1
ATOM 1733 O O . VAL B 1 104 ? -7.949 -8.688 -7.84 1 98.62 104 VAL B O 1
ATOM 1736 N N . THR B 1 105 ? -9.938 -8.547 -8.828 1 98.44 105 THR B N 1
ATOM 1737 C CA . THR B 1 105 ? -9.68 -7.27 -9.484 1 98.44 105 THR B CA 1
ATOM 1738 C C . THR B 1 105 ? -10.648 -6.195 -8.992 1 98.44 105 THR B C 1
ATOM 1740 O O . THR B 1 105 ? -11.859 -6.414 -8.961 1 98.44 105 THR B O 1
ATOM 1743 N N . ASP B 1 106 ? -10.078 -5.07 -8.57 1 98.25 106 ASP B N 1
ATOM 1744 C CA . ASP B 1 106 ? -10.961 -4.012 -8.094 1 98.25 106 ASP B CA 1
ATOM 1745 C C . ASP B 1 106 ? -11.648 -3.301 -9.258 1 98.25 106 ASP B C 1
ATOM 1747 O O . ASP B 1 106 ? -11.344 -3.576 -10.422 1 98.25 106 ASP B O 1
ATOM 1751 N N . PRO B 1 107 ? -12.594 -2.451 -9.055 1 97.62 107 PRO B N 1
ATOM 1752 C CA . PRO B 1 107 ? -13.398 -1.849 -10.125 1 97.62 107 PRO B CA 1
ATOM 1753 C C . PRO B 1 107 ? -12.547 -1.037 -11.109 1 97.62 107 PRO B C 1
ATOM 1755 O O . PRO B 1 107 ? -12.977 -0.798 -12.242 1 97.62 107 PRO B O 1
ATOM 1758 N N . ASP B 1 108 ? -11.359 -0.575 -10.727 1 97.06 108 ASP B N 1
ATOM 1759 C CA . ASP B 1 108 ? -10.516 0.248 -11.586 1 97.06 108 ASP B CA 1
ATOM 1760 C C . ASP B 1 108 ? -9.398 -0.581 -12.203 1 97.06 108 ASP B C 1
ATOM 1762 O O . ASP B 1 108 ? -8.484 -0.032 -12.828 1 97.06 108 ASP B O 1
ATOM 1766 N N . GLY B 1 109 ? -9.422 -1.851 -11.914 1 96.31 109 GLY B N 1
ATOM 1767 C CA 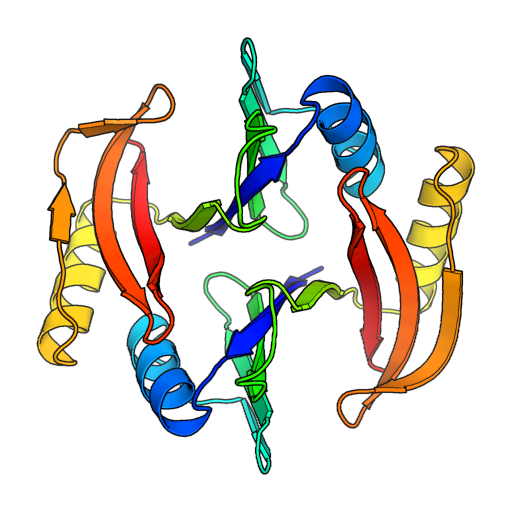. GLY B 1 109 ? -8.531 -2.734 -12.648 1 96.31 109 GLY B CA 1
ATOM 1768 C C . GLY B 1 109 ? -7.305 -3.139 -11.844 1 96.31 109 GLY B C 1
ATOM 1769 O O . GLY B 1 109 ? -6.445 -3.867 -12.344 1 96.31 109 GLY B O 1
ATOM 1770 N N . ASP B 1 110 ? -7.148 -2.727 -10.633 1 96.62 110 ASP B N 1
ATOM 1771 C CA . ASP B 1 110 ? -6.02 -3.145 -9.812 1 96.62 110 ASP B CA 1
ATOM 1772 C C . ASP B 1 110 ? -6.191 -4.586 -9.336 1 96.62 110 ASP B C 1
ATOM 1774 O O . ASP B 1 110 ? -7.293 -4.988 -8.945 1 96.62 110 ASP B O 1
ATOM 1778 N N . GLU B 1 111 ? -5.086 -5.289 -9.367 1 97.62 111 GLU B N 1
ATOM 1779 C CA . GLU B 1 111 ? -5.121 -6.691 -8.961 1 97.62 111 GLU B CA 1
ATOM 1780 C C . GLU B 1 111 ? -4.703 -6.855 -7.504 1 97.62 111 GLU B C 1
ATOM 1782 O O . GLU B 1 111 ? -3.719 -6.262 -7.066 1 97.62 111 GLU B O 1
ATOM 1787 N N . TRP B 1 112 ? -5.547 -7.605 -6.77 1 98.62 112 TRP B N 1
ATOM 1788 C CA . TRP B 1 112 ? -5.273 -8.008 -5.391 1 98.62 112 TRP B CA 1
ATOM 1789 C C . TRP B 1 112 ? -5.059 -9.516 -5.293 1 98.62 112 TRP B C 1
ATOM 1791 O O . TRP B 1 112 ? -5.895 -10.297 -5.758 1 98.62 112 TRP B O 1
ATOM 1801 N N . GLU B 1 113 ? -3.971 -9.883 -4.73 1 98.62 113 GLU B N 1
ATOM 1802 C CA . GLU B 1 113 ? -3.801 -11.305 -4.438 1 98.62 113 GLU B CA 1
ATOM 1803 C C . GLU B 1 113 ? -3.93 -11.578 -2.939 1 98.62 113 GLU B C 1
ATOM 1805 O O . GLU B 1 113 ? -3.525 -10.758 -2.117 1 98.62 113 GLU B O 1
ATOM 1810 N N . VAL B 1 114 ? -4.566 -12.609 -2.557 1 98.62 114 VAL B N 1
ATOM 1811 C CA . VAL B 1 114 ? -4.438 -13.242 -1.249 1 98.62 114 VAL B CA 1
ATOM 1812 C C . VAL B 1 114 ? -3.598 -14.508 -1.369 1 98.62 114 VAL B C 1
ATOM 1814 O O . VAL B 1 114 ? -3.916 -15.398 -2.16 1 98.62 114 VAL B O 1
ATOM 1817 N N . TYR B 1 115 ? -2.48 -14.531 -0.569 1 98.44 115 TYR B N 1
ATOM 1818 C CA . TYR B 1 115 ? -1.562 -15.633 -0.849 1 98.44 115 TYR B CA 1
ATOM 1819 C C . TYR B 1 115 ? -0.846 -16.078 0.419 1 98.44 115 TYR B C 1
ATOM 1821 O O . TYR B 1 115 ? -0.852 -15.367 1.427 1 98.44 115 TYR B O 1
ATOM 1829 N N . THR B 1 116 ? -0.276 -17.297 0.388 1 98 116 THR B N 1
ATOM 1830 C CA . THR B 1 116 ? 0.632 -17.828 1.399 1 98 116 THR B CA 1
ATOM 1831 C C . THR B 1 116 ? 1.837 -18.5 0.746 1 98 116 THR B C 1
ATOM 1833 O O . THR B 1 116 ? 1.721 -19.078 -0.338 1 98 116 THR B O 1
ATOM 1836 N N . VAL B 1 117 ? 2.945 -18.312 1.37 1 94.19 117 VAL B N 1
ATOM 1837 C CA . VAL B 1 117 ? 4.148 -19.016 0.921 1 94.19 117 VAL B CA 1
ATOM 1838 C C . VAL B 1 117 ? 4.18 -20.422 1.513 1 94.19 117 VAL B C 1
ATOM 1840 O O . VAL B 1 117 ? 3.961 -20.609 2.713 1 94.19 117 VAL B O 1
ATOM 1843 N N . LEU B 1 118 ? 4.355 -21.375 0.671 1 92.31 118 LEU B N 1
ATOM 1844 C CA . LEU B 1 118 ? 4.348 -22.766 1.104 1 92.31 118 LEU B CA 1
ATOM 1845 C C . LEU B 1 118 ? 5.73 -23.188 1.578 1 92.31 118 LEU B C 1
ATOM 1847 O O . LEU B 1 118 ? 6.746 -22.688 1.09 1 92.31 118 LEU B O 1
#

Secondary structure (DSSP, 8-state):
--EEEEEEEES-HHHHHHHHHHHHTS--SEEETTEEEEEETTTTEEEEEEE-TT-S-SEEEEEEE-S-HHHHHHHHHHHHHTT---EEEEEEEETTEEEEEEEEE-TTS-EEEEEEE-/--EEEEEEEES-HHHHHHHHHHHHTS--SEEETTEEEEEETTTTEEEEEEE-TT-S-SEEEEEEE-S-HHHHHHHHHHHHHTT---EEEEEEEETTEEEEEEEEE-TTS-EEEEEEE-

Solvent-accessible surface area (backbone atoms only — not comparable to full-atom values): 12549 Å² total; per-residue (Å²): 128,45,30,38,30,46,31,32,40,31,66,46,46,68,60,43,50,57,48,53,25,57,74,68,70,45,70,65,74,43,78,50,95,51,33,39,29,32,77,41,75,81,32,55,31,37,40,36,42,37,46,36,69,80,56,86,51,52,68,63,38,38,34,39,36,40,91,34,64,68,53,39,51,51,50,51,53,54,34,47,75,67,70,44,72,75,47,78,43,71,80,35,77,52,97,88,37,48,23,38,34,36,36,37,64,47,90,83,64,51,42,36,34,37,28,19,78,107,126,44,30,38,31,46,29,32,40,30,68,47,47,68,60,42,50,56,48,53,25,58,74,70,70,46,72,66,74,43,78,49,96,52,34,35,29,32,76,40,75,81,32,55,31,38,40,34,42,36,45,36,68,83,56,87,51,52,68,62,36,38,32,39,38,40,90,35,64,68,54,39,51,50,51,50,53,53,35,47,75,66,69,44,72,75,48,78,42,71,80,35,76,54,97,89,38,47,22,38,35,36,35,38,65,47,89,84,65,51,41,35,33,37,28,18,77,108